Protein 4XQ0 (pdb70)

CATH classification: 3.40.50.1000 (+2 more: 1.10.287.10, 3.40.50.10190)

Foldseek 3Di:
DVQVVVVVVCVVLLAFAEEEEDQFFKDKAQACVLVVLCVDPPHPCNVQLVPKDWDWAQDDPVRNITIMIMDGAPCLLVLLVVNLSHHQYAYAEQADPVVQVVVCCVSPVVCVRHNPRYHYNVQQPDNAAHEPCSPNVDACQRYAYEECDCVNHLVQLSYDHAPGHPQLPPDHGLSNQCYPHDDDPSVVVRVVSSVSRVCCHVVSVSVVVLVVLVVVVSSGDGDRDDDRSVLVSVVSVVLSVVQSVVQVVVCVVVVNPDGGGSSVVRLVLQQVACAPFEEEEEPPADPPDDDCSDPLNSLQVSNNYHYDHDCPPHGQEYAYDDCPDVRNVVDVVVPNHQYFHNCQSVVSSNNSHRDDRVVGHDD

Secondary structure (DSSP, 8-state):
-HHHHHHHHHHHHT-EEEE--BTTTEEEE--THHHHHHT-TTSTTHHHHTT-EEEEEEETTTTEEEEEEEEEPTTHHHHHHHHHTTEEEEEE-SS-HHHHHHHHHHH-TTSTTTTT-EE-TTTSS-SS---GGGT-SS--TTEEEEES-SGGGTT-TTEEE-PPP--STT---TT-TTSSSPPPPHHHHHHHHHHHHHHHHHH-HHHHHHHHHHH--TT-S------HHHHHHHHHHHHHHHHHHHHHHHHHHTTTSS---HHHHHHHHHTTSSTT-EEEEESSSPTTS-STTSHHHHHHHHTT-EEESSSSS--SEEEES-SSSHHHHHHHHH-S-EEEEHHHHHHHHHHTSPPPGGGG---

Sequence (363 aa):
RLESENVKRLRQQEKRLSLIVLDQTIIHATVDPTVGEWMSDPGNVNYDDVLRDVRSFNLQEGPSGYTSCYYIKFRPGLAQFLQKISELYELHIYTMGTKAYAKEVAKIIDPTGKLFQDRVLSADDSGSLAQKSLRRLFPCDTSMVVVIDDRGDVWDWNPNLIKVVPYEEFFVGIGDINSNFLGSNREALEEQNKERVTALELQKSERPLAKQQNALLEDPSHTLLHNRDHELEERLEEKVLKDIHAVYYEEENDISSRSGNHHKHANVGLIIPKMKQKVLKGCRLLFSGVIPLGVDVLSSDIAKWAMSFGAEVVLDFSVPPTHLIAAKIRTEEKVKKAVSMGNIKVVKLNWLTESLSQWKRLPESDYLLY

Solvent-accessible surface area: 18148 Å² total

GO terms:
  GO:0005634 nucleus (C, IDA)
  GO:0008420 RNA polymerase II CTD heptapeptide repeat phosphatase activity (F, IDA)
  GO:0005634 nucleus (C, HDA)
  GO:0005515 protein binding (F, IPI)
  GO:0005634 nucleus (C, IPI)

Nearest PDB structures (foldseek):
  4xq0-assembly1_A  TM=1.002E+00  e=8.395E-75  Schizosaccharomyces pombe 972h-
  3ef0-assembly1_A  TM=9.772E-01  e=1.770E-67  Schizosaccharomyces pombe
  1t9z-assembly1_A  TM=8.261E-01  e=6.919E-09  Homo sapiens
  2hhl-assembly4_D  TM=7.996E-01  e=9.181E-08  Homo sapiens
  3l0c-assembly2_B  TM=6.863E-01  e=1.485E-08  Homo sapiens

Organism: Schizosaccharomyces pombe (strain 972 / ATCC 24843) (NCBI:txid284812)

Structure (mmCIF, N/CA/C/O backbone):
data_4XQ0
#
_entry.id   4XQ0
#
_cell.length_a   55.422
_cell.length_b   80.255
_cell.length_c   89.196
_cell.angle_alpha   90.00
_cell.angle_beta   90.00
_cell.angle_gamma   90.00
#
_symmetry.space_group_name_H-M   'P 21 21 21'
#
loop_
_entity.id
_entity.type
_entity.pdbx_description
1 polymer 'RNA polymerase II subunit A C-terminal domain phosphatase'
2 non-polymer 'TETRAETHYLENE GLYCOL'
3 non-polymer 'MAGNESIUM ION'
4 water water
#
loop_
_atom_site.group_PDB
_atom_site.id
_atom_site.type_symbol
_atom_site.label_atom_id
_atom_site.label_alt_id
_atom_site.label_comp_id
_atom_site.label_asym_id
_atom_site.label_entity_id
_atom_site.label_seq_id
_atom_site.pdbx_PDB_ins_code
_atom_site.Cartn_x
_atom_site.Cartn_y
_atom_site.Cartn_z
_atom_site.occupancy
_atom_site.B_iso_or_equiv
_atom_site.auth_seq_id
_atom_site.auth_comp_id
_atom_site.auth_asym_id
_atom_site.auth_atom_id
_atom_site.pdbx_PDB_model_num
ATOM 1 N N . ARG A 1 4 ? 16.782 22.088 17.664 1.00 63.86 150 ARG A N 1
ATOM 2 C CA . ARG A 1 4 ? 16.017 21.242 18.570 1.00 57.29 150 ARG A CA 1
ATOM 3 C C . ARG A 1 4 ? 16.584 21.345 19.974 1.00 64.91 150 ARG A C 1
ATOM 4 O O . ARG A 1 4 ? 17.550 22.065 20.225 1.00 68.21 150 ARG A O 1
ATOM 6 N N . LEU A 1 5 ? 15.996 20.603 20.894 1.00 54.39 151 LEU A N 1
ATOM 7 C CA . LEU A 1 5 ? 16.338 20.775 22.284 1.00 50.95 151 LEU A CA 1
ATOM 8 C C . LEU A 1 5 ? 17.661 20.084 22.604 1.00 73.21 151 LEU A C 1
ATOM 9 O O . LEU A 1 5 ? 18.490 20.643 23.327 1.00 57.75 151 LEU A O 1
ATOM 14 N N . GLU A 1 6 ? 17.867 18.889 22.051 1.00 41.61 152 GLU A N 1
ATOM 15 C CA . GLU A 1 6 ? 18.984 18.040 22.472 1.00 47.26 152 GLU A CA 1
ATOM 16 C C . GLU A 1 6 ? 20.340 18.670 22.155 1.00 39.40 152 GLU A C 1
ATOM 17 O O . GLU A 1 6 ? 21.238 18.707 23.006 1.00 35.22 152 GLU A O 1
ATOM 23 N N . SER A 1 7 ? 20.483 19.157 20.930 1.00 43.21 153 SER A N 1
ATOM 24 C CA . SER A 1 7 ? 21.736 19.748 20.489 1.00 38.68 153 SER A CA 1
ATOM 25 C C . SER A 1 7 ? 21.983 21.055 21.237 1.00 48.75 153 SER A C 1
ATOM 26 O O . SER A 1 7 ? 23.129 21.415 21.531 1.00 38.18 153 SER A O 1
ATOM 29 N N . GLU A 1 8 ? 20.902 21.748 21.570 1.00 34.97 154 GLU A N 1
ATOM 30 C CA . GLU A 1 8 ? 21.013 23.009 22.291 1.00 53.68 154 GLU A CA 1
ATOM 31 C C . GLU A 1 8 ? 21.335 22.793 23.777 1.00 60.69 154 GLU A C 1
ATOM 32 O O . GLU A 1 8 ? 21.991 23.631 24.402 1.00 38.29 154 GLU A O 1
ATOM 38 N N . ASN A 1 9 ? 20.879 21.683 24.345 1.00 28.77 155 ASN A N 1
ATOM 39 C CA . ASN A 1 9 ? 21.241 21.360 25.720 1.00 34.14 155 ASN A CA 1
ATOM 40 C C . ASN A 1 9 ? 22.740 21.081 25.848 1.00 29.76 155 ASN A C 1
ATOM 41 O O . ASN A 1 9 ? 23.369 21.482 26.823 1.00 30.46 155 ASN A O 1
ATOM 46 N N . VAL A 1 10 ? 23.298 20.365 24.877 1.00 31.43 156 VAL A N 1
ATOM 47 C CA . VAL A 1 10 ? 24.739 20.124 24.833 1.00 40.16 156 VAL A CA 1
ATOM 48 C C . VAL A 1 10 ? 25.505 21.446 24.785 1.00 40.28 156 VAL A C 1
ATOM 49 O O . VAL A 1 10 ? 26.478 21.625 25.512 1.00 28.14 156 VAL A O 1
ATOM 53 N N . LYS A 1 11 ? 25.073 22.365 23.923 1.00 31.94 157 LYS A N 1
ATOM 54 C CA . LYS A 1 11 ? 25.738 23.659 23.818 1.00 32.45 157 LYS A CA 1
ATOM 55 C C . LYS A 1 11 ? 25.645 24.437 25.116 1.00 31.62 157 LYS A C 1
ATOM 56 O O . LYS A 1 11 ? 26.608 25.094 25.528 1.00 25.00 157 LYS A O 1
ATOM 62 N N . ARG A 1 12 ? 24.461 24.402 25.724 1.00 26.01 158 ARG A N 1
ATOM 63 C CA . ARG A 1 12 ? 24.223 25.122 26.961 1.00 27.28 158 ARG A CA 1
ATOM 64 C C . ARG A 1 12 ? 25.119 24.578 28.076 1.00 21.64 158 ARG A C 1
ATOM 65 O O . ARG A 1 12 ? 25.725 25.340 28.820 1.00 27.12 158 ARG A O 1
ATOM 73 N N . LEU A 1 13 ? 25.198 23.257 28.188 1.00 20.03 159 LEU A N 1
ATOM 74 C CA . LEU A 1 13 ? 26.008 22.646 29.230 1.00 20.87 159 LEU A CA 1
ATOM 75 C C . LEU A 1 13 ? 27.470 23.055 29.068 1.00 18.74 159 LEU A C 1
ATOM 76 O O . LEU A 1 13 ? 28.153 23.309 30.057 1.00 21.52 159 LEU A O 1
ATOM 81 N N . ARG A 1 14 ? 27.963 23.125 27.836 1.00 21.40 160 ARG A N 1
ATOM 82 C CA . ARG A 1 14 ? 29.356 23.494 27.657 1.00 22.95 160 ARG A CA 1
ATOM 83 C C . ARG A 1 14 ? 29.592 24.951 28.035 1.00 24.29 160 ARG A C 1
ATOM 84 O O . ARG A 1 14 ? 30.661 25.278 28.546 1.00 26.20 160 ARG A O 1
ATOM 92 N N . GLN A 1 15 ? 28.604 25.814 27.810 1.00 25.83 161 GLN A N 1
ATOM 93 C CA A GLN A 1 15 ? 28.717 27.217 28.206 0.58 35.40 161 GLN A CA 1
ATOM 94 C CA B GLN A 1 15 ? 28.711 27.221 28.196 0.42 35.16 161 GLN A CA 1
ATOM 95 C C . GLN A 1 15 ? 28.672 27.381 29.722 1.00 30.05 161 GLN A C 1
ATOM 96 O O . GLN A 1 15 ? 29.300 28.284 30.281 1.00 23.31 161 GLN A O 1
ATOM 107 N N . GLU A 1 16 ? 27.919 26.506 30.381 1.00 22.67 162 GLU A N 1
ATOM 108 C CA . GLU A 1 16 ? 27.863 26.446 31.839 1.00 24.79 162 GLU A CA 1
ATOM 109 C C . GLU A 1 16 ? 29.090 25.715 32.383 1.00 19.85 162 GLU A C 1
ATOM 110 O O . GLU A 1 16 ? 29.326 25.685 33.583 1.00 21.13 162 GLU A O 1
ATOM 116 N N . LYS A 1 17 ? 29.846 25.098 31.485 1.00 20.88 163 LYS A N 1
ATOM 117 C CA . LYS A 1 17 ? 30.967 24.248 31.857 1.00 17.95 163 LYS A CA 1
ATOM 118 C C . LYS A 1 17 ? 30.506 23.126 32.822 1.00 20.68 163 LYS A C 1
ATOM 119 O O . LYS A 1 17 ? 31.072 22.923 33.907 1.00 17.95 163 LYS A O 1
ATOM 125 N N . ARG A 1 18 ? 29.465 22.411 32.403 1.00 16.28 164 ARG A N 1
ATOM 126 C CA . ARG A 1 18 ? 28.927 21.300 33.159 1.00 16.09 164 ARG A CA 1
ATOM 127 C C . ARG A 1 18 ? 28.784 20.046 32.285 1.00 20.23 164 ARG A C 1
ATOM 128 O O . ARG A 1 18 ? 28.830 20.112 31.051 1.00 18.66 164 ARG A O 1
ATOM 136 N N . LEU A 1 19 ? 28.646 18.914 32.957 1.00 16.25 165 LEU A N 1
ATOM 137 C CA . LEU A 1 19 ? 28.286 17.663 32.315 1.00 16.38 165 LEU A CA 1
ATOM 138 C C . LEU A 1 19 ? 26.878 17.292 32.772 1.00 20.94 165 LEU A C 1
ATOM 139 O O . LEU A 1 19 ? 26.232 18.087 33.448 1.00 17.14 165 LEU A O 1
ATOM 144 N N . SER A 1 20 ? 26.400 16.114 32.374 1.00 14.92 166 SER A N 1
ATOM 145 C CA . SER A 1 20 ? 25.106 15.610 32.817 1.00 17.34 166 SER A CA 1
ATOM 146 C C . SER A 1 20 ? 25.360 14.396 33.690 1.00 13.80 166 SER A C 1
ATOM 147 O O . SER A 1 20 ? 26.176 13.556 33.324 1.00 13.73 166 SER A O 1
ATOM 150 N N . LEU A 1 21 ? 24.661 14.309 34.822 1.00 13.11 167 LEU A N 1
ATOM 151 C CA . LEU A 1 21 ? 24.773 13.182 35.725 1.00 15.32 167 LEU A CA 1
ATOM 152 C C . LEU A 1 21 ? 23.422 12.515 35.908 1.00 15.28 167 LEU A C 1
ATOM 153 O O . LEU A 1 21 ? 22.462 13.162 36.289 1.00 17.21 167 LEU A O 1
ATOM 158 N N . ILE A 1 22 ? 23.372 11.230 35.602 1.00 12.87 168 ILE A N 1
ATOM 159 C CA . ILE A 1 22 ? 22.211 10.393 35.860 1.00 14.32 168 ILE A CA 1
ATOM 160 C C . ILE A 1 22 ? 22.405 9.691 37.195 1.00 15.51 168 ILE A C 1
ATOM 161 O O . ILE A 1 22 ? 23.384 8.962 37.398 1.00 14.54 168 ILE A O 1
ATOM 166 N N . VAL A 1 23 ? 21.471 9.946 38.111 1.00 12.03 169 VAL A N 1
ATOM 167 C CA . VAL A 1 23 ? 21.584 9.511 39.501 1.00 12.36 169 VAL A CA 1
ATOM 168 C C . VAL A 1 23 ? 20.505 8.467 39.812 1.00 16.82 169 VAL A C 1
ATOM 169 O O . VAL A 1 23 ? 19.300 8.745 39.734 1.00 14.73 169 VAL A O 1
ATOM 185 N N . LEU A 1 25 ? 18.454 6.058 42.437 1.00 14.19 171 LEU A N 1
ATOM 186 C CA . LEU A 1 25 ? 18.019 6.260 43.822 1.00 12.57 171 LEU A CA 1
ATOM 187 C C . LEU A 1 25 ? 18.403 5.085 44.722 1.00 14.01 171 LEU A C 1
ATOM 188 O O . LEU A 1 25 ? 19.319 5.195 45.530 1.00 15.62 171 LEU A O 1
ATOM 193 N N . ASP A 1 26 ? 17.717 3.963 44.546 1.00 14.62 172 ASP A N 1
ATOM 194 C CA . ASP A 1 26 ? 17.790 2.843 45.476 1.00 11.61 172 ASP A CA 1
ATOM 195 C C . ASP A 1 26 ? 19.181 2.216 45.533 1.00 11.83 172 ASP A C 1
ATOM 196 O O . ASP A 1 26 ? 19.737 1.751 44.537 1.00 13.73 172 ASP A O 1
ATOM 201 N N . GLN A 1 27 ? 19.738 2.301 46.734 1.00 16.49 173 GLN A N 1
ATOM 202 C CA . GLN A 1 27 ? 21.042 1.766 47.110 1.00 15.35 173 GLN A CA 1
ATOM 203 C C . GLN A 1 27 ? 22.199 2.510 46.447 1.00 12.80 173 GLN A C 1
ATOM 204 O O . GLN A 1 27 ? 23.338 2.074 46.512 1.00 15.15 173 GLN A O 1
ATOM 210 N N . THR A 1 28 ? 21.894 3.672 45.873 1.00 13.20 174 THR A N 1
ATOM 211 C CA . THR A 1 28 ? 22.913 4.604 45.380 1.00 13.55 174 THR A CA 1
ATOM 212 C C . THR A 1 28 ? 22.976 5.825 46.277 1.00 14.67 174 THR A C 1
ATOM 213 O O . THR A 1 28 ? 24.008 6.076 46.894 1.00 15.60 174 THR A O 1
ATOM 217 N N . ILE A 1 29 ? 21.888 6.588 46.377 1.00 11.89 175 ILE A N 1
ATOM 218 C CA . ILE A 1 29 ? 21.870 7.703 47.315 1.00 14.17 175 ILE A CA 1
ATOM 219 C C . ILE A 1 29 ? 20.861 7.545 48.464 1.00 13.15 175 ILE A C 1
ATOM 220 O O . ILE A 1 29 ? 20.857 8.372 49.379 1.00 16.06 175 ILE A O 1
ATOM 225 N N . ILE A 1 30 ? 20.020 6.518 48.410 1.00 12.62 176 ILE A N 1
ATOM 226 C CA . ILE A 1 30 ? 19.118 6.200 49.519 1.00 13.68 176 ILE A CA 1
ATOM 227 C C . ILE A 1 30 ? 19.065 4.693 49.780 1.00 14.44 176 ILE A C 1
ATOM 228 O O . ILE A 1 30 ? 19.470 3.889 48.957 1.00 12.76 176 ILE A O 1
ATOM 233 N N . HIS A 1 31 ? 18.548 4.332 50.945 1.00 14.00 177 HIS A N 1
ATOM 234 C CA . HIS A 1 31 ? 18.117 2.973 51.193 1.00 12.68 177 HIS A CA 1
ATOM 235 C C . HIS A 1 31 ? 16.731 3.049 51.799 1.00 15.47 177 HIS A C 1
ATOM 236 O O . HIS A 1 31 ? 16.516 3.808 52.739 1.00 17.00 177 HIS A O 1
ATOM 243 N N . ALA A 1 32 ? 15.802 2.270 51.252 1.00 15.08 178 ALA A N 1
ATOM 244 C CA . ALA A 1 32 ? 14.404 2.311 51.652 1.00 15.92 178 ALA A CA 1
ATOM 245 C C . ALA A 1 32 ? 13.931 0.986 52.227 1.00 16.22 178 ALA A C 1
ATOM 246 O O . ALA A 1 32 ? 14.361 -0.089 51.792 1.00 15.88 178 ALA A O 1
ATOM 248 N N . THR A 1 33 ? 13.019 1.056 53.190 1.00 16.56 179 THR A N 1
ATOM 249 C CA . THR A 1 33 ? 12.377 -0.150 53.720 1.00 14.51 179 THR A CA 1
ATOM 250 C C . THR A 1 33 ? 10.944 0.165 54.094 1.00 15.09 179 THR A C 1
ATOM 251 O O . THR A 1 33 ? 10.615 1.335 54.284 1.00 14.95 179 THR A O 1
ATOM 255 N N . VAL A 1 34 ? 10.103 -0.869 54.192 1.00 16.42 180 VAL A N 1
ATOM 256 C CA . VAL A 1 34 ? 8.751 -0.709 54.712 1.00 17.20 180 VAL A CA 1
ATOM 257 C C . VAL A 1 34 ? 8.595 -1.511 56.018 1.00 15.96 180 VAL A C 1
ATOM 258 O O . VAL A 1 34 ? 7.501 -1.613 56.545 1.00 16.43 180 VAL A O 1
ATOM 262 N N . ASP A 1 35 ? 9.695 -2.052 56.543 1.00 16.68 181 ASP A N 1
ATOM 263 C CA . ASP A 1 35 ? 9.659 -2.715 57.855 1.00 15.92 181 ASP A CA 1
ATOM 264 C C . ASP A 1 35 ? 9.173 -1.716 58.924 1.00 14.53 181 ASP A C 1
ATOM 265 O O . ASP A 1 35 ? 9.848 -0.724 59.196 1.00 19.90 181 ASP A O 1
ATOM 270 N N . PRO A 1 36 ? 7.990 -1.956 59.516 1.00 14.15 182 PRO A N 1
ATOM 271 C CA . PRO A 1 36 ? 7.465 -1.027 60.524 1.00 15.57 182 PRO A CA 1
ATOM 272 C C . PRO A 1 36 ? 8.336 -0.889 61.770 1.00 20.07 182 PRO A C 1
ATOM 273 O O . PRO A 1 36 ? 8.136 0.067 62.538 1.00 16.90 182 PRO A O 1
ATOM 277 N N . THR A 1 37 ? 9.261 -1.825 61.956 1.00 17.64 183 THR A N 1
ATOM 278 C CA . THR A 1 37 ? 10.262 -1.756 63.017 1.00 22.24 183 THR A CA 1
ATOM 279 C C . THR A 1 37 ? 10.928 -0.370 63.044 1.00 20.69 183 THR A C 1
ATOM 280 O O . THR A 1 37 ? 11.200 0.174 64.105 1.00 17.71 183 THR A O 1
ATOM 284 N N . VAL A 1 38 ? 11.168 0.211 61.869 1.00 17.15 184 VAL A N 1
ATOM 285 C CA . VAL A 1 38 ? 11.875 1.491 61.822 1.00 16.22 184 VAL A CA 1
ATOM 286 C C . VAL A 1 38 ? 11.074 2.573 62.541 1.00 17.18 184 VAL A C 1
ATOM 287 O O . VAL A 1 38 ? 11.636 3.372 63.296 1.00 17.28 184 VAL A O 1
ATOM 291 N N . GLY A 1 39 ? 9.760 2.569 62.340 1.00 17.89 185 GLY A N 1
ATOM 292 C CA . GLY A 1 39 ? 8.900 3.575 62.948 1.00 20.07 185 GLY A CA 1
ATOM 293 C C . GLY A 1 39 ? 8.904 3.475 64.459 1.00 16.66 185 GLY A C 1
ATOM 294 O O . GLY A 1 39 ? 8.859 4.469 65.164 1.00 20.11 185 GLY A O 1
ATOM 295 N N . GLU A 1 40 ? 8.977 2.257 64.964 1.00 17.52 186 GLU A N 1
ATOM 296 C CA . GLU A 1 40 ? 9.009 2.042 66.398 1.00 22.80 186 GLU A CA 1
ATOM 297 C C . GLU A 1 40 ? 10.326 2.563 66.977 1.00 19.49 186 GLU A C 1
ATOM 298 O O . GLU A 1 40 ? 10.334 3.312 67.956 1.00 20.76 186 GLU A O 1
ATOM 304 N N . TRP A 1 41 ? 11.440 2.186 66.355 1.00 15.66 187 TRP A N 1
ATOM 305 C CA . TRP A 1 41 ? 12.748 2.612 66.829 1.00 17.02 187 TRP A CA 1
ATOM 306 C C . TRP A 1 41 ? 12.888 4.132 66.779 1.00 21.80 187 TRP A C 1
ATOM 307 O O . TRP A 1 41 ? 13.455 4.750 67.694 1.00 18.56 187 TRP A O 1
ATOM 318 N N . MET A 1 42 ? 12.398 4.726 65.690 1.00 18.70 188 MET A N 1
ATOM 319 C CA . MET A 1 42 ? 12.422 6.189 65.537 1.00 18.24 188 MET A CA 1
ATOM 320 C C . MET A 1 42 ? 11.626 6.927 66.573 1.00 20.23 188 MET A C 1
ATOM 321 O O . MET A 1 42 ? 11.932 8.068 66.889 1.00 34.55 188 MET A O 1
ATOM 326 N N . SER A 1 43 ? 10.597 6.294 67.106 1.00 27.63 189 SER A N 1
ATOM 327 C CA . SER A 1 43 ? 9.750 6.960 68.068 1.00 39.01 189 SER A CA 1
ATOM 328 C C . SER A 1 43 ? 10.306 6.825 69.496 1.00 39.55 189 SER A C 1
ATOM 329 O O . SER A 1 43 ? 9.720 7.363 70.432 1.00 35.08 189 SER A O 1
ATOM 332 N N . ASP A 1 44 ? 11.440 6.131 69.648 1.00 24.61 190 ASP A N 1
ATOM 333 C CA . ASP A 1 44 ? 12.008 5.829 70.976 1.00 20.29 190 ASP A CA 1
ATOM 334 C C . ASP A 1 44 ? 13.435 6.368 71.168 1.00 21.64 190 ASP A C 1
ATOM 335 O O . ASP A 1 44 ? 14.406 5.701 70.805 1.00 20.17 190 ASP A O 1
ATOM 340 N N . PRO A 1 45 ? 13.568 7.565 71.766 1.00 26.36 191 PRO A N 1
ATOM 341 C CA . PRO A 1 45 ? 14.888 8.158 72.008 1.00 28.04 191 PRO A CA 1
ATOM 342 C C . PRO A 1 45 ? 15.818 7.248 72.814 1.00 25.75 191 PRO A C 1
ATOM 343 O O . PRO A 1 45 ? 17.032 7.425 72.773 1.00 24.90 191 PRO A O 1
ATOM 347 N N . GLY A 1 46 ? 15.257 6.285 73.534 1.00 23.59 192 GLY A N 1
ATOM 348 C CA . GLY A 1 46 ? 16.066 5.387 74.332 1.00 25.40 192 GLY A CA 1
ATOM 349 C C . GLY A 1 46 ? 16.595 4.175 73.567 1.00 23.14 192 GLY A C 1
ATOM 350 O O . GLY A 1 46 ? 17.417 3.412 74.093 1.00 23.85 192 GLY A O 1
ATOM 351 N N . ASN A 1 47 ? 16.108 3.974 72.348 1.00 21.52 193 ASN A N 1
ATOM 352 C CA . ASN A 1 47 ? 16.482 2.799 71.555 1.00 20.47 193 ASN A CA 1
ATOM 353 C C . ASN A 1 47 ? 17.932 2.858 71.105 1.00 20.56 193 ASN A C 1
ATOM 354 O O . ASN A 1 47 ? 18.427 3.920 70.734 1.00 20.61 193 ASN A O 1
ATOM 359 N N . VAL A 1 48 ? 18.609 1.716 71.126 1.00 20.71 194 VAL A N 1
ATOM 360 C CA . VAL A 1 48 ? 19.993 1.640 70.652 1.00 20.93 194 VAL A CA 1
ATOM 361 C C . VAL A 1 48 ? 20.165 2.133 69.190 1.00 21.25 194 VAL A C 1
ATOM 362 O O . VAL A 1 48 ? 21.237 2.626 68.829 1.00 20.58 194 VAL A O 1
ATOM 366 N N . ASN A 1 49 ? 19.106 2.042 68.382 1.00 18.93 195 ASN A N 1
ATOM 367 C CA . ASN A 1 49 ? 19.146 2.476 66.971 1.00 22.02 195 ASN A CA 1
ATOM 368 C C . ASN A 1 49 ? 18.679 3.905 66.709 1.00 20.42 195 ASN A C 1
ATOM 369 O O . ASN A 1 49 ? 18.759 4.388 65.590 1.00 19.50 195 ASN A O 1
ATOM 374 N N . TYR A 1 50 ? 18.193 4.582 67.739 1.00 19.84 196 TYR A N 1
ATOM 375 C CA . TYR A 1 50 ? 17.554 5.879 67.553 1.00 17.72 196 TYR A CA 1
ATOM 376 C C . TYR A 1 50 ? 18.461 6.944 66.951 1.00 21.93 196 TYR A C 1
ATOM 377 O O . TYR A 1 50 ? 18.066 7.656 66.016 1.00 19.39 196 TYR A O 1
ATOM 386 N N A ASP A 1 51 ? 19.667 7.070 67.495 0.51 22.18 197 ASP A N 1
ATOM 387 N N B ASP A 1 51 ? 19.668 7.056 67.492 0.49 22.90 197 ASP A N 1
ATOM 388 C CA A ASP A 1 51 ? 20.584 8.117 67.062 0.51 25.09 197 ASP A CA 1
ATOM 389 C CA B ASP A 1 51 ? 20.600 8.096 67.078 0.49 25.24 197 ASP A CA 1
ATOM 390 C C A ASP A 1 51 ? 20.861 8.067 65.557 0.51 25.16 197 ASP A C 1
ATOM 391 C C B ASP A 1 51 ? 20.874 8.065 65.571 0.49 24.56 197 ASP A C 1
ATOM 392 O O A ASP A 1 51 ? 20.813 9.100 64.886 0.51 21.45 197 ASP A O 1
ATOM 393 O O B ASP A 1 51 ? 20.834 9.106 64.912 0.49 25.46 197 ASP A O 1
ATOM 402 N N . VAL A 1 52 ? 21.134 6.880 65.020 1.00 20.92 198 VAL A N 1
ATOM 403 C CA . VAL A 1 52 ? 21.422 6.770 63.586 1.00 22.92 198 VAL A CA 1
ATOM 404 C C . VAL A 1 52 ? 20.162 6.837 62.719 1.00 21.62 198 VAL A C 1
ATOM 405 O O . VAL A 1 52 ? 20.274 6.925 61.510 1.00 26.55 198 VAL A O 1
ATOM 409 N N . LEU A 1 53 ? 18.973 6.834 63.325 1.00 21.23 199 LEU A N 1
ATOM 410 C CA . LEU A 1 53 ? 17.728 6.957 62.564 1.00 18.33 199 LEU A CA 1
ATOM 411 C C . LEU A 1 53 ? 17.191 8.383 62.536 1.00 21.23 199 LEU A C 1
ATOM 412 O O . LEU A 1 53 ? 16.162 8.648 61.916 1.00 19.71 199 LEU A O 1
ATOM 417 N N . ARG A 1 54 ? 17.866 9.289 63.235 1.00 21.32 200 ARG A N 1
ATOM 418 C CA . ARG A 1 54 ? 17.334 10.633 63.444 1.00 24.02 200 ARG A CA 1
ATOM 419 C C . ARG A 1 54 ? 17.098 11.357 62.125 1.00 20.21 200 ARG A C 1
ATOM 420 O O . ARG A 1 54 ? 16.230 12.222 62.039 1.00 21.50 200 ARG A O 1
ATOM 428 N N . ASP A 1 55 ? 17.887 11.015 61.115 1.00 21.85 201 ASP A N 1
ATOM 429 C CA . ASP A 1 55 ? 17.809 11.704 59.813 1.00 25.21 201 ASP A CA 1
ATOM 430 C C . ASP A 1 55 ? 16.961 10.948 58.785 1.00 27.06 201 ASP A C 1
ATOM 431 O O . ASP A 1 55 ? 16.819 11.391 57.629 1.00 24.07 201 ASP A O 1
ATOM 436 N N . VAL A 1 56 ? 16.416 9.803 59.195 1.00 19.83 202 VAL A N 1
ATOM 437 C CA . VAL A 1 56 ? 15.513 9.038 58.340 1.00 14.53 202 VAL A CA 1
ATOM 438 C C . VAL A 1 56 ? 14.222 9.822 58.161 1.00 16.47 202 VAL A C 1
ATOM 439 O O . VAL A 1 56 ? 13.757 10.484 59.081 1.00 18.37 202 VAL A O 1
ATOM 443 N N . ARG A 1 57 ? 13.671 9.777 56.958 1.00 13.50 203 ARG A N 1
ATOM 444 C CA . ARG A 1 57 ? 12.401 10.444 56.652 1.00 15.66 203 ARG A CA 1
ATOM 445 C C . ARG A 1 57 ? 11.441 9.421 56.062 1.00 15.41 203 ARG A C 1
ATOM 446 O O . ARG A 1 57 ? 11.876 8.422 55.520 1.00 22.06 203 ARG A O 1
ATOM 454 N N . SER A 1 58 ? 10.139 9.649 56.175 1.00 21.01 204 SER A N 1
ATOM 455 C CA . SER A 1 58 ? 9.189 8.656 55.690 1.00 19.98 204 SER A CA 1
ATOM 456 C C . SER A 1 58 ? 8.056 9.291 54.899 1.00 22.96 204 SER A C 1
ATOM 457 O O . SER A 1 58 ? 7.796 10.485 55.013 1.00 20.20 204 SER A O 1
ATOM 460 N N . PHE A 1 59 ? 7.383 8.470 54.095 1.00 16.86 205 PHE A N 1
ATOM 461 C CA . PHE A 1 59 ? 6.166 8.900 53.410 1.00 16.35 205 PHE A CA 1
ATOM 462 C C . PHE A 1 59 ? 5.264 7.710 53.171 1.00 16.66 205 PHE A C 1
ATOM 463 O O . PHE A 1 59 ? 5.740 6.578 53.143 1.00 19.83 205 PHE A O 1
ATOM 471 N N . ASN A 1 60 ? 3.980 7.987 52.980 1.00 18.65 206 ASN A N 1
ATOM 472 C CA . ASN A 1 60 ? 2.986 6.968 52.649 1.00 29.92 206 ASN A CA 1
ATOM 473 C C . ASN A 1 60 ? 2.671 6.958 51.154 1.00 27.75 206 ASN A C 1
ATOM 474 O O . ASN A 1 60 ? 2.507 8.015 50.556 1.00 28.37 206 ASN A O 1
ATOM 479 N N . LEU A 1 61 ? 2.588 5.773 50.555 1.00 23.43 207 LEU A N 1
ATOM 480 C CA . LEU A 1 61 ? 2.140 5.658 49.171 1.00 28.68 207 LEU A CA 1
ATOM 481 C C . LEU A 1 61 ? 1.041 4.646 49.079 1.00 22.62 207 LEU A C 1
ATOM 482 O O . LEU A 1 61 ? 1.150 3.559 49.631 1.00 24.72 207 LEU A O 1
ATOM 487 N N . GLN A 1 62 ? 0.001 5.011 48.342 1.00 24.36 208 GLN A N 1
ATOM 488 C CA . GLN A 1 62 ? -1.081 4.116 48.012 1.00 30.20 208 GLN A CA 1
ATOM 489 C C . GLN A 1 62 ? -0.779 3.484 46.648 1.00 44.13 208 GLN A C 1
ATOM 490 O O . GLN A 1 62 ? -0.598 4.196 45.654 1.00 38.30 208 GLN A O 1
ATOM 496 N N . GLU A 1 63 ? -0.736 2.155 46.603 1.00 37.09 209 GLU A N 1
ATOM 497 C CA . GLU A 1 63 ? -0.230 1.451 45.422 1.00 62.36 209 GLU A CA 1
ATOM 498 C C . GLU A 1 63 ? -1.157 0.362 44.893 1.00 43.71 209 GLU A C 1
ATOM 499 O O . GLU A 1 63 ? -1.683 -0.455 45.646 1.00 37.23 209 GLU A O 1
ATOM 505 N N . GLY A 1 64 ? -1.335 0.365 43.578 1.00 70.44 210 GLY A N 1
ATOM 506 C CA . GLY A 1 64 ? -2.058 -0.685 42.887 1.00 62.91 210 GLY A CA 1
ATOM 507 C C . GLY A 1 64 ? -3.553 -0.453 42.823 1.00 82.24 210 GLY A C 1
ATOM 508 O O . GLY A 1 64 ? -4.057 0.533 43.367 1.00 47.49 210 GLY A O 1
ATOM 509 N N . PRO A 1 65 ? -4.269 -1.370 42.146 1.00 66.85 211 PRO A N 1
ATOM 510 C CA . PRO A 1 65 ? -5.721 -1.348 41.973 1.00 52.83 211 PRO A CA 1
ATOM 511 C C . PRO A 1 65 ? -6.470 -1.266 43.292 1.00 60.94 211 PRO A C 1
ATOM 512 O O . PRO A 1 65 ? -7.531 -0.638 43.369 1.00 48.92 211 PRO A O 1
ATOM 516 N N . SER A 1 66 ? -5.919 -1.902 44.320 1.00 40.79 212 SER A N 1
ATOM 517 C CA . SER A 1 66 ? -6.598 -1.988 45.600 1.00 47.32 212 SER A CA 1
ATOM 518 C C . SER A 1 66 ? -6.191 -0.841 46.519 1.00 43.87 212 SER A C 1
ATOM 519 O O . SER A 1 66 ? -6.673 -0.739 47.645 1.00 45.58 212 SER A O 1
ATOM 522 N N . GLY A 1 67 ? -5.311 0.032 46.044 1.00 43.35 213 GLY A N 1
ATOM 523 C CA . GLY A 1 67 ? -4.877 1.151 46.853 1.00 37.93 213 GLY A CA 1
ATOM 524 C C . GLY A 1 67 ? -4.185 0.671 48.113 1.00 36.61 213 GLY A C 1
ATOM 525 O O . GLY A 1 67 ? -4.406 1.199 49.206 1.00 46.85 213 GLY A O 1
ATOM 526 N N . TYR A 1 68 ? -3.351 -0.348 47.960 1.00 43.52 214 TYR A N 1
ATOM 527 C CA . TYR A 1 68 ? -2.582 -0.882 49.076 1.00 39.43 214 TYR A CA 1
ATOM 528 C C . TYR A 1 68 ? -1.616 0.213 49.549 1.00 30.82 214 TYR A C 1
ATOM 529 O O . TYR A 1 68 ? -0.906 0.808 48.743 1.00 33.26 214 TYR A O 1
ATOM 538 N N . THR A 1 69 ? -1.601 0.483 50.847 1.00 28.60 215 THR A N 1
ATOM 539 C CA . THR A 1 69 ? -0.839 1.616 51.370 1.00 34.34 215 THR A CA 1
ATOM 540 C C . THR A 1 69 ? 0.338 1.196 52.244 1.00 20.78 215 THR A C 1
ATOM 541 O O . THR A 1 69 ? 0.200 0.356 53.144 1.00 25.00 215 THR A O 1
ATOM 545 N N . SER A 1 70 ? 1.496 1.796 51.982 1.00 20.26 216 SER A N 1
ATOM 546 C CA . SER A 1 70 ? 2.696 1.497 52.746 1.00 21.01 216 SER A CA 1
ATOM 547 C C . SER A 1 70 ? 3.400 2.765 53.192 1.00 22.11 216 SER A C 1
ATOM 548 O O . SER A 1 70 ? 3.427 3.759 52.468 1.00 21.40 216 SER A O 1
ATOM 551 N N . CYS A 1 71 ? 3.949 2.701 54.394 1.00 22.56 217 CYS A N 1
ATOM 552 C CA . CYS A 1 71 ? 4.850 3.719 54.903 1.00 21.48 217 CYS A CA 1
ATOM 553 C C . CYS A 1 71 ? 6.267 3.313 54.546 1.00 17.33 217 CYS A C 1
ATOM 554 O O . CYS A 1 71 ? 6.780 2.305 55.030 1.00 22.10 217 CYS A O 1
ATOM 557 N N . TYR A 1 72 ? 6.883 4.094 53.661 1.00 17.20 218 TYR A N 1
ATOM 558 C CA . TYR A 1 72 ? 8.277 3.942 53.307 1.00 13.38 218 TYR A CA 1
ATOM 559 C C . TYR A 1 72 ? 9.172 4.739 54.225 1.00 18.19 218 TYR A C 1
ATOM 560 O O . TYR A 1 72 ? 8.910 5.911 54.483 1.00 22.08 218 TYR A O 1
ATOM 569 N N . TYR A 1 73 ? 10.230 4.092 54.697 1.00 14.14 219 TYR A N 1
ATOM 570 C CA . TYR A 1 73 ? 11.268 4.728 55.494 1.00 15.59 219 TYR A CA 1
ATOM 571 C C . TYR A 1 73 ? 12.508 4.896 54.625 1.00 13.66 219 TYR A C 1
ATOM 572 O O . TYR A 1 73 ? 13.011 3.923 54.103 1.00 16.65 219 TYR A O 1
ATOM 581 N N . ILE A 1 74 ? 12.986 6.128 54.479 1.00 16.85 220 ILE A N 1
ATOM 582 C CA . ILE A 1 74 ? 14.125 6.443 53.613 1.00 14.43 220 ILE A CA 1
ATOM 583 C C . ILE A 1 74 ? 15.335 6.930 54.406 1.00 16.14 220 ILE A C 1
ATOM 584 O O . ILE A 1 74 ? 15.236 7.952 55.098 1.00 15.85 220 ILE A O 1
ATOM 589 N N . LYS A 1 75 ? 16.463 6.221 54.275 1.00 13.18 221 LYS A N 1
ATOM 590 C CA . LYS A 1 75 ? 17.740 6.664 54.801 1.00 15.44 221 LYS A CA 1
ATOM 591 C C . LYS A 1 75 ? 18.524 7.285 53.650 1.00 15.69 221 LYS A C 1
ATOM 592 O O . LYS A 1 75 ? 18.742 6.652 52.632 1.00 16.43 221 LYS A O 1
ATOM 598 N N . PHE A 1 76 ? 18.932 8.521 53.839 1.00 18.32 222 PHE A N 1
ATOM 599 C CA . PHE A 1 76 ? 19.798 9.215 52.898 1.00 17.16 222 PHE A CA 1
ATOM 600 C C . PHE A 1 76 ? 21.262 8.915 53.181 1.00 17.87 22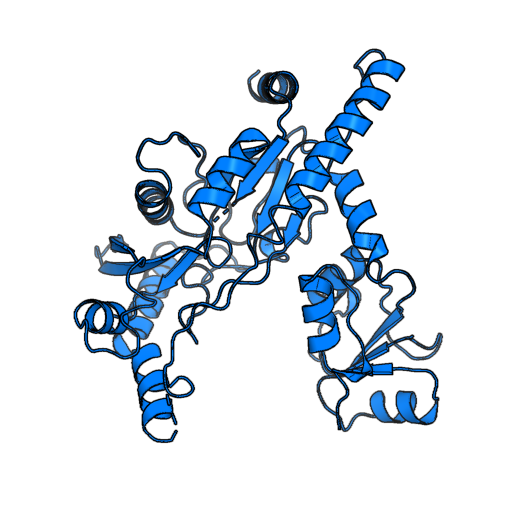2 PHE A C 1
ATOM 601 O O . PHE A 1 76 ? 21.714 8.921 54.322 1.00 15.20 222 PHE A O 1
ATOM 609 N N . ARG A 1 77 ? 22.001 8.603 52.133 1.00 11.30 223 ARG A N 1
ATOM 610 C CA . ARG A 1 77 ? 23.374 8.197 52.302 1.00 17.51 223 ARG A CA 1
ATOM 611 C C . ARG A 1 77 ? 24.145 9.361 52.936 1.00 19.57 223 ARG A C 1
ATOM 612 O O . ARG A 1 77 ? 23.862 10.516 52.631 1.00 16.70 223 ARG A O 1
ATOM 620 N N . PRO A 1 78 ? 25.072 9.066 53.863 1.00 17.36 224 PRO A N 1
ATOM 621 C CA . PRO A 1 78 ? 25.736 10.169 54.572 1.00 20.68 224 PRO A CA 1
ATOM 622 C C . PRO A 1 78 ? 26.417 11.161 53.614 1.00 24.22 224 PRO A C 1
ATOM 623 O O . PRO A 1 78 ? 27.056 10.739 52.643 1.00 19.94 224 PRO A O 1
ATOM 627 N N . GLY A 1 79 ? 26.238 12.452 53.880 1.00 22.61 225 GLY A N 1
ATOM 628 C CA . GLY A 1 79 ? 26.845 13.506 53.084 1.00 22.24 225 GLY A CA 1
ATOM 629 C C . GLY A 1 79 ? 26.057 13.874 51.839 1.00 21.31 225 GLY A C 1
ATOM 630 O O . GLY A 1 79 ? 26.538 14.665 51.018 1.00 18.89 225 GLY A O 1
ATOM 631 N N . LEU A 1 80 ? 24.846 13.338 51.703 1.00 17.97 226 LEU A N 1
ATOM 632 C CA . LEU A 1 80 ? 24.090 13.526 50.472 1.00 18.44 226 LEU A CA 1
ATOM 633 C C . LEU A 1 80 ? 23.810 14.994 50.159 1.00 16.11 226 LEU A C 1
ATOM 634 O O . LEU A 1 80 ? 23.999 15.396 49.039 1.00 17.03 226 LEU A O 1
ATOM 639 N N . ALA A 1 81 ? 23.349 15.773 51.132 1.00 19.11 227 ALA A N 1
ATOM 640 C CA . ALA A 1 81 ? 22.995 17.173 50.862 1.00 20.86 227 ALA A CA 1
ATOM 641 C C . ALA A 1 81 ? 24.204 17.930 50.294 1.00 22.57 227 ALA A C 1
ATOM 642 O O . ALA A 1 81 ? 24.104 18.628 49.276 1.00 21.96 227 ALA A O 1
ATOM 644 N N . GLN A 1 82 ? 25.350 17.746 50.936 1.00 22.05 228 GLN A N 1
ATOM 645 C CA . GLN A 1 82 ? 26.591 18.388 50.527 1.00 23.36 228 GLN A CA 1
ATOM 646 C C . GLN A 1 82 ? 27.038 17.905 49.149 1.00 22.26 228 GLN A C 1
ATOM 647 O O . GLN A 1 82 ? 27.436 18.711 48.296 1.00 22.58 228 GLN A O 1
ATOM 653 N N . PHE A 1 83 ? 27.004 16.588 48.960 1.00 18.26 229 PHE A N 1
ATOM 654 C CA . PHE A 1 83 ? 27.342 15.957 47.686 1.00 18.15 229 PHE A CA 1
ATOM 655 C C . PHE A 1 83 ? 26.506 16.523 46.533 1.00 18.66 229 PHE A C 1
ATOM 656 O O . PHE A 1 83 ? 27.050 16.954 45.514 1.00 15.70 229 PHE A O 1
ATOM 664 N N . LEU A 1 84 ? 25.186 16.557 46.696 1.00 19.48 230 LEU A N 1
ATOM 665 C CA . LEU A 1 84 ? 24.332 17.057 45.622 1.00 20.44 230 LEU A CA 1
ATOM 666 C C . LEU A 1 84 ? 24.602 18.548 45.354 1.00 22.38 230 LEU A C 1
ATOM 667 O O . LEU A 1 84 ? 24.668 18.951 44.202 1.00 19.87 230 LEU A O 1
ATOM 672 N N . GLN A 1 85 ? 24.788 19.347 46.405 1.00 20.17 231 GLN A N 1
ATOM 673 C CA . GLN A 1 85 ? 25.035 20.768 46.225 1.00 22.15 231 GLN A CA 1
ATOM 674 C C . GLN A 1 85 ? 26.323 20.963 45.421 1.00 24.04 231 GLN A C 1
ATOM 675 O O . GLN A 1 85 ? 26.340 21.674 44.411 1.00 28.26 231 GLN A O 1
ATOM 681 N N . LYS A 1 86 ? 27.398 20.318 45.854 1.00 21.31 232 LYS A N 1
ATOM 682 C CA . LYS A 1 86 ? 28.679 20.497 45.195 1.00 21.39 232 LYS A CA 1
ATOM 683 C C . LYS A 1 86 ? 28.687 19.949 43.768 1.00 21.42 232 LYS A C 1
ATOM 684 O O . LYS A 1 86 ? 29.227 20.573 42.854 1.00 21.30 232 LYS A O 1
ATOM 690 N N . ILE A 1 87 ? 28.086 18.789 43.574 1.00 17.96 233 ILE A N 1
ATOM 691 C CA . ILE A 1 87 ? 28.137 18.124 42.276 1.00 16.29 233 ILE A CA 1
ATOM 692 C C . ILE A 1 87 ? 27.219 18.814 41.261 1.00 16.26 233 ILE A C 1
ATOM 693 O O . ILE A 1 87 ? 27.524 18.831 40.075 1.00 15.10 233 ILE A O 1
ATOM 698 N N . SER A 1 88 ? 26.144 19.448 41.732 1.00 19.14 234 SER A N 1
ATOM 699 C CA . SER A 1 88 ? 25.244 20.181 40.837 1.00 18.56 234 SER A CA 1
ATOM 700 C C . SER A 1 88 ? 25.944 21.390 40.214 1.00 20.33 234 SER A C 1
ATOM 701 O O . SER A 1 88 ? 25.516 21.901 39.175 1.00 19.68 234 SER A O 1
ATOM 704 N N . GLU A 1 89 ? 27.034 21.845 40.834 1.00 19.08 235 GLU A N 1
ATOM 705 C CA . GLU A 1 89 ? 27.804 22.950 40.265 1.00 17.90 235 GLU A CA 1
ATOM 706 C C . GLU A 1 89 ? 28.535 22.514 38.991 1.00 17.92 235 GLU A C 1
ATOM 707 O O . GLU A 1 89 ? 28.899 23.344 38.159 1.00 18.36 235 GLU A O 1
ATOM 713 N N . LEU A 1 90 ? 28.735 21.211 38.867 1.00 17.23 236 LEU A N 1
ATOM 714 C CA . LEU A 1 90 ? 29.576 20.610 37.828 1.00 16.60 236 LEU A CA 1
ATOM 715 C C . LEU A 1 90 ? 28.754 19.743 36.892 1.00 17.75 236 LEU A C 1
ATOM 716 O O . LEU A 1 90 ? 29.157 19.498 35.763 1.00 17.71 236 LEU A O 1
ATOM 721 N N . TYR A 1 91 ? 27.603 19.287 37.370 1.00 16.73 237 TYR A N 1
ATOM 722 C CA . TYR A 1 91 ? 26.741 18.361 36.627 1.00 18.02 237 TYR A CA 1
ATOM 723 C C . TYR A 1 91 ? 25.278 18.778 36.733 1.00 18.44 237 TYR A C 1
ATOM 724 O O . TYR A 1 91 ? 24.798 19.105 37.821 1.00 17.66 237 TYR A O 1
ATOM 733 N N . GLU A 1 92 ? 24.576 18.810 35.602 1.00 15.41 238 GLU A N 1
ATOM 734 C CA . GLU A 1 92 ? 23.131 18.936 35.630 1.00 15.04 238 GLU A CA 1
ATOM 735 C C . GLU A 1 92 ? 22.572 17.571 36.042 1.00 14.71 238 GLU A C 1
ATOM 736 O O . GLU A 1 92 ? 22.833 16.545 35.391 1.00 16.25 238 GLU A O 1
ATOM 742 N N . LEU A 1 93 ? 21.817 17.554 37.126 1.00 15.26 239 LEU A N 1
ATOM 743 C CA . LEU A 1 93 ? 21.372 16.283 37.723 1.00 15.42 239 LEU A CA 1
ATOM 744 C C . LEU A 1 93 ? 20.036 15.769 37.184 1.00 15.47 239 LEU A C 1
ATOM 745 O O . LEU A 1 93 ? 19.080 16.535 37.034 1.00 18.76 239 LEU A O 1
ATOM 750 N N . HIS A 1 94 ? 19.991 14.459 36.920 1.00 13.73 240 HIS A N 1
ATOM 751 C CA . HIS A 1 94 ? 18.759 13.739 36.590 1.00 15.84 240 HIS A CA 1
ATOM 752 C C . HIS A 1 94 ? 18.580 12.571 37.564 1.00 15.47 240 HIS A C 1
ATOM 753 O O . HIS A 1 94 ? 19.558 11.992 38.031 1.00 21.59 240 HIS A O 1
ATOM 760 N N . ILE A 1 95 ? 17.341 12.207 37.845 1.00 15.64 241 ILE A N 1
ATOM 761 C CA . ILE A 1 95 ? 17.050 10.937 38.515 1.00 12.61 241 ILE A CA 1
ATOM 762 C C . ILE A 1 95 ? 16.584 9.919 37.500 1.00 12.76 241 ILE A C 1
ATOM 763 O O . ILE A 1 95 ? 15.786 10.232 36.643 1.00 14.51 241 ILE A O 1
ATOM 768 N N . TYR A 1 96 ? 17.040 8.684 37.644 1.00 13.99 242 TYR A N 1
ATOM 769 C CA . TYR A 1 96 ? 16.581 7.580 36.800 1.00 14.88 242 TYR A CA 1
ATOM 770 C C . TYR A 1 96 ? 16.471 6.350 37.689 1.00 13.49 242 TYR A C 1
ATOM 771 O O . TYR A 1 96 ? 17.482 5.757 38.056 1.00 15.02 242 TYR A O 1
ATOM 780 N N . THR A 1 97 ? 15.239 5.989 38.031 1.00 16.42 243 THR A N 1
ATOM 781 C CA . THR A 1 97 ? 14.981 4.903 38.973 1.00 13.98 243 THR A CA 1
ATOM 782 C C . THR A 1 97 ? 14.061 3.851 38.373 1.00 17.49 243 THR A C 1
ATOM 783 O O . THR A 1 97 ? 13.298 4.123 37.443 1.00 15.25 243 THR A O 1
ATOM 787 N N . MET A 1 98 ? 14.152 2.639 38.909 1.00 16.60 244 MET A N 1
ATOM 788 C CA . MET A 1 98 ? 13.243 1.570 38.554 1.00 14.61 244 MET A CA 1
ATOM 789 C C . MET A 1 98 ? 12.010 1.597 39.460 1.00 17.55 244 MET A C 1
ATOM 790 O O . MET A 1 98 ? 11.082 0.819 39.264 1.00 19.77 244 MET A O 1
ATOM 795 N N . GLY A 1 99 ? 12.008 2.472 40.470 1.00 17.21 245 GLY A N 1
ATOM 796 C CA . GLY A 1 99 ? 10.819 2.685 41.264 1.00 19.44 245 GLY A CA 1
ATOM 797 C C . GLY A 1 99 ? 9.753 3.379 40.423 1.00 20.17 245 GLY A C 1
ATOM 798 O O . GLY A 1 99 ? 10.031 3.851 39.311 1.00 17.89 245 GLY A O 1
ATOM 799 N N . THR A 1 100 ? 8.534 3.436 40.947 1.00 16.28 246 THR A N 1
ATOM 800 C CA . THR A 1 100 ? 7.438 4.111 40.280 1.00 16.89 246 THR A CA 1
ATOM 801 C C . THR A 1 100 ? 7.622 5.622 40.276 1.00 18.44 246 THR A C 1
ATOM 802 O O . THR A 1 100 ? 8.428 6.173 41.048 1.00 16.21 246 THR A O 1
ATOM 806 N N . LYS A 1 101 ? 6.885 6.290 39.399 1.00 18.43 247 LYS A N 1
ATOM 807 C CA . LYS A 1 101 ? 6.913 7.752 39.355 1.00 18.31 247 LYS A CA 1
ATOM 808 C C . LYS A 1 101 ? 6.490 8.348 40.701 1.00 18.46 247 LYS A C 1
ATOM 809 O O . LYS A 1 101 ? 7.098 9.296 41.163 1.00 18.27 247 LYS A O 1
ATOM 815 N N . ALA A 1 102 ? 5.456 7.786 41.317 1.00 21.20 248 ALA A N 1
ATOM 816 C CA . ALA A 1 102 ? 4.993 8.249 42.620 1.00 24.52 248 ALA A CA 1
ATOM 817 C C . ALA A 1 102 ? 6.103 8.142 43.661 1.00 21.13 248 ALA A C 1
ATOM 818 O O . ALA A 1 102 ? 6.309 9.053 44.450 1.00 18.73 248 ALA A O 1
ATOM 820 N N . TYR A 1 103 ? 6.827 7.025 43.650 1.00 18.43 249 TYR A N 1
ATOM 821 C CA . TYR A 1 103 ? 7.947 6.813 44.572 1.00 18.05 249 TYR A CA 1
ATOM 822 C C . TYR A 1 103 ? 9.068 7.815 44.317 1.00 19.03 249 TYR A C 1
ATOM 823 O O . TYR A 1 103 ? 9.595 8.439 45.246 1.00 16.05 249 TYR A O 1
ATOM 832 N N . ALA A 1 104 ? 9.429 7.973 43.045 1.00 16.45 250 ALA A N 1
ATOM 833 C CA . ALA A 1 104 ? 10.513 8.889 42.693 1.00 15.09 250 ALA A CA 1
ATOM 834 C C . ALA A 1 104 ? 10.151 10.307 43.141 1.00 15.61 250 ALA A C 1
ATOM 835 O O . ALA A 1 104 ? 10.990 11.043 43.657 1.00 19.23 250 ALA A O 1
ATOM 837 N N . LYS A 1 105 ? 8.892 10.674 42.993 1.00 19.26 251 LYS A N 1
ATOM 838 C CA . LYS A 1 105 ? 8.487 12.041 43.313 1.00 21.00 251 LYS A CA 1
ATOM 839 C C . LYS A 1 105 ? 8.481 12.303 44.810 1.00 20.51 251 LYS A C 1
ATOM 840 O O . LYS A 1 105 ? 8.834 13.387 45.257 1.00 19.77 251 LYS A O 1
ATOM 846 N N . GLU A 1 106 ? 8.091 11.295 45.580 1.00 19.16 252 GLU A N 1
ATOM 847 C CA . GLU A 1 106 ? 8.132 11.383 47.033 1.00 18.73 252 GLU A CA 1
ATOM 848 C C . GLU A 1 106 ? 9.556 11.527 47.553 1.00 17.91 252 GLU A C 1
ATOM 849 O O . GLU A 1 106 ? 9.804 12.301 48.482 1.00 17.47 252 GLU A O 1
ATOM 855 N N . VAL A 1 107 ? 10.487 10.776 46.970 1.00 16.18 253 VAL A N 1
ATOM 856 C CA . VAL A 1 107 ? 11.879 10.899 47.357 1.00 16.64 253 VAL A CA 1
ATOM 857 C C . VAL A 1 107 ? 12.420 12.270 46.961 1.00 17.18 253 VAL A C 1
ATOM 858 O O . VAL A 1 107 ? 13.140 12.888 47.741 1.00 17.70 253 VAL A O 1
ATOM 862 N N . ALA A 1 108 ? 12.073 12.750 45.767 1.00 15.83 254 ALA A N 1
ATOM 863 C CA . ALA A 1 108 ? 12.566 14.049 45.314 1.00 21.61 254 ALA A CA 1
ATOM 864 C C . ALA A 1 108 ? 12.030 15.194 46.163 1.00 19.08 254 ALA A C 1
ATOM 865 O O . ALA A 1 108 ? 12.708 16.195 46.343 1.00 24.50 254 ALA A O 1
ATOM 867 N N . LYS A 1 109 ? 10.813 15.055 46.679 1.00 21.10 255 LYS A N 1
ATOM 868 C CA . LYS A 1 109 ? 10.221 16.082 47.536 1.00 19.99 255 LYS A CA 1
ATOM 869 C C . LYS A 1 109 ? 11.043 16.256 48.810 1.00 24.45 255 LYS A C 1
ATOM 870 O O . LYS A 1 109 ? 11.088 17.349 49.377 1.00 21.60 255 LYS A O 1
ATOM 876 N N . ILE A 1 110 ? 11.684 15.176 49.255 1.00 19.49 256 ILE A N 1
ATOM 877 C CA . ILE A 1 110 ? 12.467 15.229 50.485 1.00 22.80 256 ILE A CA 1
ATOM 878 C C . ILE A 1 110 ? 13.895 15.691 50.211 1.00 19.66 256 ILE A C 1
ATOM 879 O O . ILE A 1 110 ? 14.405 16.552 50.919 1.00 22.70 256 ILE A O 1
ATOM 884 N N . ILE A 1 111 ? 14.537 15.154 49.184 1.00 20.14 257 ILE A N 1
ATOM 885 C CA . ILE A 1 111 ? 15.921 15.551 48.909 1.00 21.53 257 ILE A CA 1
ATOM 886 C C . ILE A 1 111 ? 16.015 16.876 48.166 1.00 21.04 257 ILE A C 1
ATOM 887 O O . ILE A 1 111 ? 17.028 17.548 48.256 1.00 26.12 257 ILE A O 1
ATOM 892 N N . ASP A 1 112 ? 14.956 17.257 47.452 1.00 22.33 258 ASP A N 1
ATOM 893 C CA . ASP A 1 112 ? 14.970 18.438 46.574 1.00 20.88 258 ASP A CA 1
ATOM 894 C C . ASP A 1 112 ? 13.669 19.235 46.664 1.00 19.57 258 ASP A C 1
ATOM 895 O O . ASP A 1 112 ? 12.957 19.376 45.673 1.00 21.74 258 ASP A O 1
ATOM 900 N N . PRO A 1 113 ? 13.340 19.756 47.858 1.00 29.38 259 PRO A N 1
ATOM 901 C CA . PRO A 1 113 ? 11.985 20.272 48.092 1.00 23.04 259 PRO A CA 1
ATOM 902 C C . PRO A 1 113 ? 11.528 21.353 47.118 1.00 28.50 259 PRO A C 1
ATOM 903 O O . PRO A 1 113 ? 10.360 21.325 46.718 1.00 28.48 259 PRO A O 1
ATOM 907 N N . THR A 1 114 ? 12.404 22.283 46.742 1.00 23.62 260 THR A N 1
ATOM 908 C CA . THR A 1 114 ? 11.993 23.374 45.851 1.00 28.33 260 THR A CA 1
ATOM 909 C C . THR A 1 114 ? 12.246 23.069 44.375 1.00 28.31 260 THR A C 1
ATOM 910 O O . THR A 1 114 ? 11.951 23.896 43.515 1.00 32.34 260 THR A O 1
ATOM 914 N N . GLY A 1 115 ? 12.785 21.889 44.085 1.00 22.84 261 GLY A N 1
ATOM 915 C CA . GLY A 1 115 ? 13.002 21.479 42.706 1.00 23.95 261 GLY A CA 1
ATOM 916 C C . GLY A 1 115 ? 14.291 22.003 42.108 1.00 23.28 261 GLY A C 1
ATOM 917 O O . GLY A 1 115 ? 14.595 21.755 40.946 1.00 23.73 261 GLY A O 1
ATOM 918 N N . LYS A 1 116 ? 15.062 22.713 42.921 1.00 27.98 262 LYS A N 1
ATOM 919 C CA . LYS A 1 116 ? 16.298 23.356 42.486 1.00 23.72 262 LYS A CA 1
ATOM 920 C C . LYS A 1 116 ? 17.360 22.404 41.908 1.00 25.14 262 LYS A C 1
ATOM 921 O O . LYS A 1 116 ? 18.073 22.771 40.972 1.00 26.26 262 LYS A O 1
ATOM 927 N N . LEU A 1 117 ? 17.482 21.197 42.460 1.00 21.19 263 LEU A N 1
ATOM 928 C CA . LEU A 1 117 ? 18.534 20.269 42.042 1.00 20.04 263 LEU A CA 1
ATOM 929 C C . LEU A 1 117 ? 18.173 19.440 40.810 1.00 23.55 263 LEU A C 1
ATOM 930 O O . LEU A 1 117 ? 19.009 19.258 39.919 1.00 20.87 263 LEU A O 1
ATOM 935 N N . PHE A 1 118 ? 16.948 18.917 40.772 1.00 20.33 264 PHE A N 1
ATOM 936 C CA . PHE A 1 118 ? 16.524 18.010 39.699 1.00 17.41 264 PHE A CA 1
ATOM 937 C C . PHE A 1 118 ? 15.432 18.579 38.793 1.00 24.32 264 PHE A C 1
ATOM 938 O O . PHE A 1 118 ? 15.186 18.036 37.709 1.00 22.72 264 PHE A O 1
ATOM 946 N N . GLN A 1 119 ? 14.784 19.654 39.238 1.00 24.53 265 GLN A N 1
ATOM 947 C CA . GLN A 1 119 ? 13.573 20.170 38.594 1.00 24.04 265 GLN A CA 1
ATOM 948 C C . GLN A 1 119 ? 12.647 18.990 38.250 1.00 20.45 265 GLN A C 1
ATOM 949 O O . GLN A 1 119 ? 12.332 18.187 39.116 1.00 21.98 265 GLN A O 1
ATOM 955 N N . ASP A 1 120 ? 12.262 18.857 36.992 1.00 23.65 266 ASP A N 1
ATOM 956 C CA . ASP A 1 120 ? 11.386 17.771 36.563 1.00 36.88 266 ASP A CA 1
ATOM 957 C C . ASP A 1 120 ? 12.161 16.619 35.930 1.00 27.72 266 ASP A C 1
ATOM 958 O O . ASP A 1 120 ? 11.562 15.749 35.305 1.00 25.67 266 ASP A O 1
ATOM 963 N N . ARG A 1 121 ? 13.486 16.624 36.077 1.00 19.61 267 ARG A N 1
ATOM 964 C CA . ARG A 1 121 ? 14.330 15.643 35.406 1.00 18.26 267 ARG A CA 1
ATOM 965 C C . ARG A 1 121 ? 14.357 14.345 36.196 1.00 18.95 267 ARG A C 1
ATOM 966 O O . ARG A 1 121 ? 15.385 13.944 36.753 1.00 17.59 267 ARG A O 1
ATOM 974 N N . VAL A 1 122 ? 13.201 13.693 36.224 1.00 17.83 268 VAL A N 1
ATOM 975 C CA . VAL A 1 122 ? 12.982 12.511 37.034 1.00 17.72 268 VAL A CA 1
ATOM 976 C C . VAL A 1 122 ? 12.330 11.415 36.192 1.00 26.34 268 VAL A C 1
ATOM 977 O O . VAL A 1 122 ? 11.168 11.528 35.779 1.00 26.07 268 VAL A O 1
ATOM 981 N N . LEU A 1 123 ? 13.109 10.371 35.917 1.00 20.62 269 LEU A N 1
ATOM 982 C CA . LEU A 1 123 ? 12.664 9.238 35.118 1.00 17.99 269 LEU A CA 1
ATOM 983 C C . LEU A 1 123 ? 12.424 8.060 36.035 1.00 16.79 269 LEU A C 1
ATOM 984 O O . LEU A 1 123 ? 13.210 7.806 36.937 1.00 16.05 269 LEU A O 1
ATOM 989 N N . SER A 1 124 ? 11.342 7.336 35.775 1.00 17.03 270 SER A N 1
ATOM 990 C CA . SER A 1 124 ? 10.922 6.247 36.631 1.00 16.90 270 SER A CA 1
ATOM 991 C C . SER A 1 124 ? 10.419 5.100 35.778 1.00 16.51 270 SER A C 1
ATOM 992 O O . SER A 1 124 ? 10.384 5.189 34.537 1.00 18.24 270 SER A O 1
ATOM 995 N N . ALA A 1 125 ? 9.994 4.040 36.455 1.00 21.61 271 ALA A N 1
ATOM 996 C CA . ALA A 1 125 ? 9.436 2.874 35.787 1.00 25.84 271 ALA A CA 1
ATOM 997 C C . ALA A 1 125 ? 8.240 3.226 34.908 1.00 24.60 271 ALA A C 1
ATOM 998 O O . ALA A 1 125 ? 7.969 2.542 33.899 1.00 23.49 271 ALA A O 1
ATOM 1000 N N . ASP A 1 126 ? 7.503 4.265 35.295 1.00 19.30 272 ASP A N 1
ATOM 1001 C CA . ASP A 1 126 ? 6.298 4.643 34.563 1.00 21.91 272 ASP A CA 1
ATOM 1002 C C . ASP A 1 126 ? 6.590 5.190 33.151 1.00 21.04 272 ASP A C 1
ATOM 1003 O O . ASP A 1 126 ? 5.757 5.055 32.248 1.00 27.41 272 ASP A O 1
ATOM 1008 N N . ASP A 1 127 ? 7.746 5.819 32.969 1.00 20.27 273 ASP A N 1
ATOM 1009 C CA . ASP A 1 127 ? 7.998 6.585 31.743 1.00 22.42 273 ASP A CA 1
ATOM 1010 C C . ASP A 1 127 ? 9.397 6.399 31.151 1.00 23.28 273 ASP A C 1
ATOM 1011 O O . ASP A 1 127 ? 9.745 7.073 30.192 1.00 21.14 273 ASP A O 1
ATOM 1016 N N . SER A 1 128 ? 10.188 5.469 31.681 1.00 18.44 274 SER A N 1
ATOM 1017 C CA . SER A 1 128 ? 11.518 5.241 31.128 1.00 17.71 274 SER A CA 1
ATOM 1018 C C . SER A 1 128 ? 11.474 4.373 29.876 1.00 20.18 274 SER A C 1
ATOM 1019 O O . SER A 1 128 ?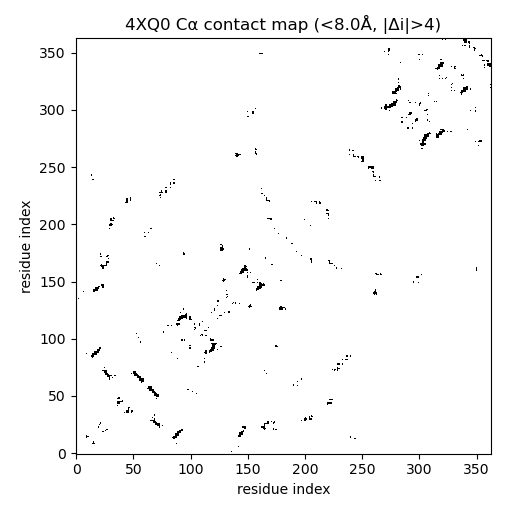 12.369 4.455 29.043 1.00 19.44 274 SER A O 1
ATOM 1022 N N . GLY A 1 129 ? 10.473 3.506 29.796 1.00 19.61 275 GLY A N 1
ATOM 1023 C CA . GLY A 1 129 ? 10.308 2.602 28.667 1.00 24.68 275 GLY A CA 1
ATOM 1024 C C . GLY A 1 129 ? 10.709 1.154 28.934 1.00 22.41 275 GLY A C 1
ATOM 1025 O O . GLY A 1 129 ? 10.453 0.275 28.096 1.00 25.36 275 GLY A O 1
ATOM 1026 N N . SER A 1 130 ? 11.316 0.886 30.082 1.00 19.88 276 SER A N 1
ATOM 1027 C CA . SER A 1 130 ? 11.699 -0.486 30.426 1.00 24.14 276 SER A CA 1
ATOM 1028 C C . SER A 1 130 ? 11.707 -0.734 31.927 1.00 24.93 276 SER A C 1
ATOM 1029 O O . SER A 1 130 ? 12.111 0.132 32.708 1.00 22.01 276 SER A O 1
ATOM 1032 N N . LEU A 1 131 ? 11.292 -1.941 32.298 1.00 22.93 277 LEU A N 1
ATOM 1033 C CA . LEU A 1 131 ? 11.356 -2.410 33.676 1.00 29.93 277 LEU A CA 1
ATOM 1034 C C . LEU A 1 131 ? 12.587 -3.262 33.953 1.00 29.44 277 LEU A C 1
ATOM 1035 O O . LEU A 1 131 ? 12.760 -3.743 35.069 1.00 29.62 277 LEU A O 1
ATOM 1040 N N . ALA A 1 132 ? 13.437 -3.463 32.951 1.00 25.90 278 ALA A N 1
ATOM 1041 C CA . ALA A 1 132 ? 14.592 -4.356 33.124 1.00 28.02 278 ALA A CA 1
ATOM 1042 C C . ALA A 1 132 ? 15.949 -3.683 32.904 1.00 28.06 278 ALA A C 1
ATOM 1043 O O . ALA A 1 132 ? 16.942 -4.066 33.516 1.00 31.94 278 ALA A O 1
ATOM 1045 N N . GLN A 1 133 ? 16.001 -2.693 32.027 1.00 20.08 279 GLN A N 1
ATOM 1046 C CA . GLN A 1 133 ? 17.259 -2.050 31.681 1.00 21.02 279 GLN A CA 1
ATOM 1047 C C . GLN A 1 133 ? 17.030 -0.573 31.667 1.00 16.62 279 GLN A C 1
ATOM 1048 O O . GLN A 1 133 ? 15.895 -0.115 31.531 1.00 23.22 279 GLN A O 1
ATOM 1054 N N . LYS A 1 134 ? 18.110 0.168 31.849 1.00 17.40 280 LYS A N 1
ATOM 1055 C CA . LYS A 1 134 ? 18.108 1.600 31.670 1.00 15.53 280 LYS A CA 1
ATOM 1056 C C . LYS A 1 134 ? 18.913 1.897 30.412 1.00 19.38 280 LYS A C 1
ATOM 1057 O O . LYS A 1 134 ? 19.705 1.070 29.989 1.00 22.84 280 LYS A O 1
ATOM 1063 N N . SER A 1 135 ? 18.682 3.054 29.802 1.00 16.75 281 SER A N 1
ATOM 1064 C CA . SER A 1 135 ? 19.389 3.439 28.587 1.00 16.28 281 SER A CA 1
ATOM 1065 C C . SER A 1 135 ? 19.677 4.907 28.596 1.00 15.52 281 SER A C 1
ATOM 1066 O O . SER A 1 135 ? 18.795 5.728 28.891 1.00 16.22 281 SER A O 1
ATOM 1069 N N . LEU A 1 136 ? 20.915 5.247 28.263 1.00 19.96 282 LEU A N 1
ATOM 1070 C CA . LEU A 1 136 ? 21.293 6.630 28.066 1.00 18.02 282 LEU A CA 1
ATOM 1071 C C . LEU A 1 136 ? 20.416 7.275 27.004 1.00 19.38 282 LEU A C 1
ATOM 1072 O O . LEU A 1 136 ? 20.155 8.471 27.054 1.00 22.25 282 LEU A O 1
ATOM 1077 N N . ARG A 1 137 ? 19.958 6.478 26.037 1.00 21.71 283 ARG A N 1
ATOM 1078 C CA . ARG A 1 137 ? 19.282 7.033 24.869 1.00 17.93 283 ARG A CA 1
ATOM 1079 C C . ARG A 1 137 ? 17.879 7.506 25.191 1.00 17.70 283 ARG A C 1
ATOM 1080 O O . ARG A 1 137 ? 17.264 8.203 24.374 1.00 18.69 283 ARG A O 1
ATOM 1088 N N . ARG A 1 138 ? 17.365 7.110 26.361 1.00 17.64 284 ARG A N 1
ATOM 1089 C CA . ARG A 1 138 ? 16.067 7.593 26.817 1.00 22.43 284 ARG A CA 1
ATOM 1090 C C . ARG 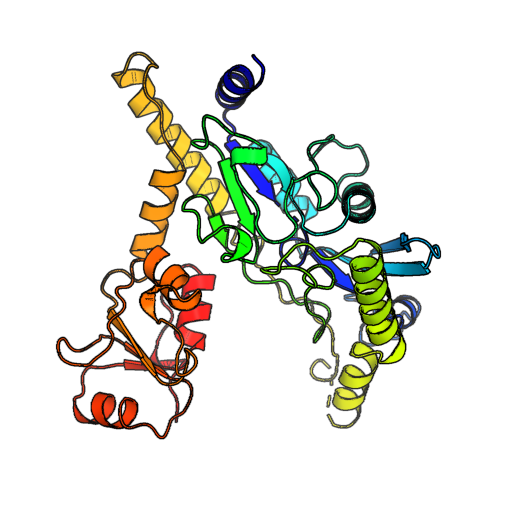A 1 138 ? 16.156 9.102 27.096 1.00 23.33 284 ARG A C 1
ATOM 1091 O O . ARG A 1 138 ? 15.156 9.821 26.998 1.00 18.28 284 ARG A O 1
ATOM 1099 N N . LEU A 1 139 ? 17.368 9.569 27.405 1.00 18.95 285 LEU A N 1
ATOM 1100 C CA . LEU A 1 139 ? 17.591 10.980 27.697 1.00 22.72 285 LEU A CA 1
ATOM 1101 C C . LEU A 1 139 ? 18.434 11.688 26.661 1.00 20.55 285 LEU A C 1
ATOM 1102 O O . LEU A 1 139 ? 18.195 12.856 26.365 1.00 23.47 285 LEU A O 1
ATOM 1107 N N . PHE A 1 140 ? 19.432 10.992 26.131 1.00 17.34 286 PHE A N 1
ATOM 1108 C CA . PHE A 1 140 ? 20.359 11.590 25.177 1.00 17.98 286 PHE A CA 1
ATOM 1109 C C . PHE A 1 140 ? 20.512 10.660 23.965 1.00 18.43 286 PHE A C 1
ATOM 1110 O O . PHE A 1 140 ? 21.532 9.999 23.800 1.00 23.78 286 PHE A O 1
ATOM 1118 N N . PRO A 1 141 ? 19.480 10.600 23.119 1.00 23.89 287 PRO A N 1
ATOM 1119 C CA . PRO A 1 141 ? 19.463 9.583 22.060 1.00 26.30 287 PRO A CA 1
ATOM 1120 C C . PRO A 1 141 ? 20.607 9.708 21.060 1.00 25.89 287 PRO A C 1
ATOM 1121 O O . PRO A 1 141 ? 21.095 8.701 20.545 1.00 26.56 287 PRO A O 1
ATOM 1125 N N . CYS A 1 142 ? 21.045 10.928 20.793 1.00 21.00 288 CYS A N 1
ATOM 1126 C CA . CYS A 1 142 ? 21.959 11.157 19.679 1.00 28.82 288 CYS A CA 1
ATOM 1127 C C . CYS A 1 142 ? 23.398 11.427 20.099 1.00 26.57 288 CYS A C 1
ATOM 1128 O O . CYS A 1 142 ? 24.320 11.233 19.314 1.00 33.38 288 CYS A O 1
ATOM 1131 N N . ASP A 1 143 ? 23.597 11.833 21.346 1.00 20.84 289 ASP A N 1
ATOM 1132 C CA . ASP A 1 143 ? 24.917 12.247 21.780 1.00 24.44 289 ASP A CA 1
ATOM 1133 C C . ASP A 1 143 ? 25.068 11.999 23.271 1.00 20.87 289 ASP A C 1
ATOM 1134 O O . ASP A 1 143 ? 24.485 12.712 24.085 1.00 21.20 289 ASP A O 1
ATOM 1139 N N . THR A 1 144 ? 25.857 10.985 23.613 1.00 18.16 290 THR A N 1
ATOM 1140 C CA . THR A 1 144 ? 26.043 10.571 25.000 1.00 17.09 290 THR A CA 1
ATOM 1141 C C . THR A 1 144 ? 27.403 11.023 25.555 1.00 19.23 290 THR A C 1
ATOM 1142 O O . THR A 1 144 ? 27.836 10.581 26.634 1.00 16.57 290 THR A O 1
ATOM 1146 N N . SER A 1 145 ? 28.062 11.932 24.837 1.00 19.96 291 SER A N 1
ATOM 1147 C CA . SER A 1 145 ? 29.454 12.249 25.120 1.00 19.92 291 SER A CA 1
ATOM 1148 C C . SER A 1 145 ? 29.666 13.039 26.414 1.00 19.72 291 SER A C 1
ATOM 1149 O O . SER A 1 145 ? 30.802 13.195 26.859 1.00 21.02 291 SER A O 1
ATOM 1152 N N . MET A 1 146 ? 28.585 13.517 27.017 1.00 17.78 292 MET A N 1
ATOM 1153 C CA . MET A 1 146 ? 28.670 14.396 28.203 1.00 17.78 292 MET A CA 1
ATOM 1154 C C . MET A 1 146 ? 27.938 13.808 29.402 1.00 20.91 292 MET A C 1
ATOM 1155 O O . MET A 1 146 ? 27.842 14.459 30.446 1.00 18.98 292 MET A O 1
ATOM 1160 N N . VAL A 1 147 ? 27.432 12.586 29.265 1.00 15.91 293 VAL A N 1
ATOM 1161 C CA . VAL A 1 147 ? 26.586 12.044 30.316 1.00 15.04 293 VAL A CA 1
ATOM 1162 C C . VAL A 1 147 ? 27.296 10.945 31.111 1.00 18.37 293 VAL A C 1
ATOM 1163 O O . VAL A 1 147 ? 27.855 9.991 30.560 1.00 18.41 293 VAL A O 1
ATOM 1167 N N . VAL A 1 148 ? 27.293 11.131 32.424 1.00 15.79 294 VAL A N 1
ATOM 1168 C CA . VAL A 1 148 ? 27.878 10.180 33.361 1.00 13.70 294 VAL A CA 1
ATOM 1169 C C . VAL A 1 148 ? 26.728 9.591 34.154 1.00 15.84 294 VAL A C 1
ATOM 1170 O O . VAL A 1 148 ? 25.735 10.278 34.397 1.00 14.94 294 VAL A O 1
ATOM 1174 N N . VAL A 1 149 ? 26.866 8.324 34.549 1.00 13.85 295 VAL A N 1
ATOM 1175 C CA . VAL A 1 149 ? 25.881 7.643 35.383 1.00 13.44 295 VAL A CA 1
ATOM 1176 C C . VAL A 1 149 ? 26.477 7.213 36.715 1.00 20.52 295 VAL A C 1
ATOM 1177 O O . VAL A 1 149 ? 27.577 6.666 36.747 1.00 14.20 295 VAL A O 1
ATOM 1181 N N . ILE A 1 150 ? 25.739 7.420 37.804 1.00 13.82 296 ILE A N 1
ATOM 1182 C CA . ILE A 1 150 ? 26.066 6.732 39.041 1.00 13.26 296 ILE A CA 1
ATOM 1183 C C . ILE A 1 150 ? 24.924 5.799 39.439 1.00 12.87 296 ILE A C 1
ATOM 1184 O O . ILE A 1 150 ? 23.772 6.219 39.571 1.00 14.94 296 ILE A O 1
ATOM 1189 N N . ASP A 1 151 ? 25.273 4.526 39.627 1.00 13.38 297 ASP A N 1
ATOM 1190 C CA . ASP A 1 151 ? 24.286 3.477 39.888 1.00 13.46 297 ASP A CA 1
ATOM 1191 C C . ASP A 1 151 ? 24.971 2.334 40.620 1.00 15.17 297 ASP A C 1
ATOM 1192 O O . ASP A 1 151 ? 26.136 2.047 40.371 1.00 17.38 297 ASP A O 1
ATOM 1197 N N . ASP A 1 152 ? 24.256 1.671 41.528 1.00 16.05 298 ASP A N 1
ATOM 1198 C CA . ASP A 1 152 ? 24.834 0.545 42.248 1.00 16.97 298 ASP A CA 1
ATOM 1199 C C . ASP A 1 152 ? 24.831 -0.732 41.411 1.00 17.56 298 ASP A C 1
ATOM 1200 O O . ASP A 1 152 ? 25.460 -1.714 41.788 1.00 17.69 298 ASP A O 1
ATOM 1205 N N . ARG A 1 153 ? 24.071 -0.730 40.321 1.00 18.22 299 ARG A N 1
ATOM 1206 C CA . ARG A 1 153 ? 23.987 -1.900 39.443 1.00 18.75 299 ARG A CA 1
ATOM 1207 C C . ARG A 1 153 ? 24.608 -1.624 38.087 1.00 17.18 299 ARG A C 1
ATOM 1208 O O . ARG A 1 153 ? 24.249 -0.651 37.426 1.00 16.82 299 ARG A O 1
ATOM 1216 N N . GLY A 1 154 ? 25.543 -2.478 37.677 1.00 18.58 300 GLY A N 1
ATOM 1217 C CA . GLY A 1 154 ? 26.082 -2.402 36.342 1.00 18.51 300 GLY A CA 1
ATOM 1218 C C . GLY A 1 154 ? 25.243 -3.203 35.349 1.00 22.57 300 GLY A C 1
ATOM 1219 O O . GLY A 1 154 ? 25.189 -2.856 34.169 1.00 19.85 300 GLY A O 1
ATOM 1220 N N . ASP A 1 155 ? 24.568 -4.255 35.810 1.00 17.28 301 ASP A N 1
ATOM 1221 C CA . ASP A 1 155 ? 23.823 -5.075 34.859 1.00 18.11 301 ASP A CA 1
ATOM 1222 C C . ASP A 1 155 ? 22.688 -4.275 34.185 1.00 17.40 301 ASP A C 1
ATOM 1223 O O . ASP A 1 155 ? 22.483 -4.442 32.980 1.00 21.13 301 ASP A O 1
ATOM 1228 N N . VAL A 1 156 ? 22.004 -3.379 34.901 1.00 16.46 302 VAL A N 1
ATOM 1229 C CA . VAL A 1 156 ? 20.878 -2.641 34.290 1.00 20.10 302 VAL A CA 1
ATOM 1230 C C . VAL A 1 156 ? 21.347 -1.669 33.210 1.00 21.30 302 VAL A C 1
ATOM 1231 O O . VAL A 1 156 ? 20.553 -1.196 32.409 1.00 25.12 302 VAL A O 1
ATOM 1235 N N . TRP A 1 157 ? 22.638 -1.374 33.202 1.00 19.92 303 TRP A N 1
ATOM 1236 C CA . TRP A 1 157 ? 23.216 -0.440 32.236 1.00 17.77 303 TRP A CA 1
ATOM 1237 C C . TRP A 1 157 ? 24.057 -1.182 31.191 1.00 17.07 303 TRP A C 1
ATOM 1238 O O . TRP A 1 157 ? 24.744 -0.564 30.392 1.00 17.33 303 TRP A O 1
ATOM 1249 N N . ASP A 1 158 ? 24.023 -2.507 31.244 1.00 18.03 304 ASP A N 1
ATOM 1250 C CA . ASP A 1 158 ? 24.854 -3.351 30.383 1.00 25.18 304 ASP A CA 1
ATOM 1251 C C . ASP A 1 158 ? 26.330 -2.935 30.474 1.00 23.36 304 ASP A C 1
ATOM 1252 O O . ASP A 1 158 ? 27.041 -2.961 29.474 1.00 18.88 304 ASP A O 1
ATOM 1257 N N . TRP A 1 159 ? 26.767 -2.520 31.663 1.00 18.11 305 TRP A N 1
ATOM 1258 C CA . TRP A 1 159 ? 28.170 -2.159 31.885 1.00 18.04 305 TRP A CA 1
ATOM 1259 C C . TRP A 1 159 ? 28.636 -1.142 30.842 1.00 21.10 305 TRP A C 1
ATOM 1260 O O . TRP A 1 159 ? 29.740 -1.225 30.304 1.00 20.71 305 TRP A O 1
ATOM 1271 N N . ASN A 1 160 ? 27.758 -0.178 30.597 1.00 18.70 306 ASN A N 1
ATOM 1272 C CA . ASN A 1 160 ? 28.032 0.975 29.766 1.00 16.78 306 ASN A CA 1
ATOM 1273 C C . ASN A 1 160 ? 29.347 1.675 30.191 1.00 16.21 306 ASN A C 1
ATOM 1274 O O . ASN A 1 160 ? 29.626 1.808 31.375 1.00 19.06 306 ASN A O 1
ATOM 1279 N N . PRO A 1 161 ? 30.160 2.126 29.229 1.00 16.44 307 PRO A N 1
ATOM 1280 C CA . PRO A 1 161 ? 31.390 2.806 29.651 1.00 17.16 307 PRO A CA 1
ATOM 1281 C C . PRO A 1 161 ? 31.180 4.173 30.330 1.00 16.16 307 PRO A C 1
ATOM 1282 O O . PRO A 1 161 ? 32.128 4.670 30.931 1.00 17.81 307 PRO A O 1
ATOM 1286 N N . ASN A 1 162 ? 29.975 4.731 30.289 1.00 14.92 308 ASN A N 1
ATOM 1287 C CA . ASN A 1 162 ? 29.691 5.995 30.981 1.00 17.86 308 ASN A CA 1
ATOM 1288 C C . ASN A 1 162 ? 29.278 5.800 32.445 1.00 22.01 308 ASN A C 1
ATOM 1289 O O . ASN A 1 162 ? 29.077 6.777 33.187 1.00 15.94 308 ASN A O 1
ATOM 1294 N N . LEU A 1 163 ? 29.165 4.538 32.851 1.00 17.81 309 LEU A N 1
ATOM 1295 C CA . LEU A 1 163 ? 28.762 4.167 34.204 1.00 19.23 309 LEU A CA 1
ATOM 1296 C C . LEU A 1 163 ? 29.877 4.230 35.240 1.00 14.35 309 LEU A C 1
ATOM 1297 O O . LEU A 1 163 ? 30.957 3.678 35.044 1.00 14.66 309 LEU A O 1
ATOM 1302 N N . ILE A 1 164 ? 29.584 4.868 36.358 1.00 14.69 310 ILE A N 1
ATOM 1303 C CA . ILE A 1 164 ? 30.378 4.718 37.577 1.00 16.54 310 ILE A CA 1
ATOM 1304 C C . ILE A 1 164 ? 29.554 3.894 38.563 1.00 15.05 310 ILE A C 1
ATOM 1305 O O . ILE A 1 164 ? 28.606 4.400 39.184 1.00 16.52 310 ILE A O 1
ATOM 1310 N N . LYS A 1 165 ? 29.920 2.632 38.708 1.00 16.11 311 LYS A N 1
ATOM 1311 C CA . LYS A 1 165 ? 29.195 1.738 39.584 1.00 14.53 311 LYS A CA 1
ATOM 1312 C C . LYS A 1 165 ? 29.574 2.105 41.009 1.00 17.36 311 LYS A C 1
ATOM 1313 O O . LYS A 1 165 ? 30.758 2.268 41.308 1.00 24.34 311 LYS A O 1
ATOM 1319 N N . VAL A 1 166 ? 28.583 2.273 41.871 1.00 16.44 312 VAL A N 1
ATOM 1320 C CA . VAL A 1 166 ? 28.852 2.606 43.265 1.00 17.86 312 VAL A CA 1
ATOM 1321 C C . VAL A 1 166 ? 28.621 1.366 44.145 1.00 22.79 312 VAL A C 1
ATOM 1322 O O . VAL A 1 166 ? 27.930 0.424 43.755 1.00 18.81 312 VAL A O 1
ATOM 1326 N N . VAL A 1 167 ? 29.231 1.368 45.319 1.00 17.10 313 VAL A N 1
ATOM 1327 C CA . VAL A 1 167 ? 28.935 0.368 46.347 1.00 16.88 313 VAL A CA 1
ATOM 1328 C C . VAL A 1 167 ? 27.460 0.457 46.770 1.00 20.29 313 VAL A C 1
ATOM 1329 O O . VAL A 1 167 ? 26.995 1.532 47.167 1.00 17.52 313 VAL A O 1
ATOM 1333 N N . PRO A 1 168 ? 26.711 -0.662 46.672 1.00 18.50 314 PRO A N 1
ATOM 1334 C CA . PRO A 1 168 ? 25.299 -0.622 47.059 1.00 16.15 314 PRO A CA 1
ATOM 1335 C C . PRO A 1 168 ? 25.153 -0.190 48.517 1.00 19.53 314 PRO A C 1
ATOM 1336 O O . PRO A 1 168 ? 25.863 -0.712 49.371 1.00 22.15 314 PRO A O 1
ATOM 1340 N N . TYR A 1 169 ? 24.301 0.795 48.765 1.00 17.60 315 TYR A N 1
ATOM 1341 C CA . TYR A 1 169 ? 24.113 1.318 50.108 1.00 20.49 315 TYR A CA 1
ATOM 1342 C C . TYR A 1 169 ? 23.171 0.390 50.876 1.00 16.61 315 TYR A C 1
ATOM 1343 O O . TYR A 1 169 ? 22.012 0.225 50.509 1.00 22.12 315 TYR A O 1
ATOM 1352 N N . GLU A 1 170 ? 23.688 -0.214 51.924 1.00 18.08 316 GLU A N 1
ATOM 1353 C CA A GLU A 1 170 ? 22.889 -1.109 52.768 0.62 18.66 316 GLU A CA 1
ATOM 1354 C CA B GLU A 1 170 ? 22.918 -1.120 52.761 0.38 18.67 316 GLU A CA 1
ATOM 1355 C C . GLU A 1 170 ? 22.943 -0.613 54.199 1.00 20.97 316 GLU A C 1
ATOM 1356 O O . GLU A 1 170 ? 23.806 -1.003 54.962 1.00 32.42 316 GLU A O 1
ATOM 1367 N N . PHE A 1 171 ? 22.006 0.260 54.545 1.00 24.77 317 PHE A N 1
ATOM 1368 C CA . PHE A 1 171 ? 21.913 0.797 55.890 1.00 23.87 317 PHE A CA 1
ATOM 1369 C C . PHE A 1 171 ? 20.973 -0.070 56.696 1.00 23.25 317 PHE A C 1
ATOM 1370 O O . PHE A 1 171 ? 21.304 -0.509 57.794 1.00 21.91 317 PHE A O 1
ATOM 1378 N N . PHE A 1 172 ? 19.785 -0.306 56.153 1.00 21.59 318 PHE A N 1
ATOM 1379 C CA . PHE A 1 172 ? 18.846 -1.212 56.786 1.00 20.53 318 PHE A CA 1
ATOM 1380 C C . PHE A 1 172 ? 19.300 -2.646 56.528 1.00 25.71 318 PHE A C 1
ATOM 1381 O O . PHE A 1 172 ? 18.932 -3.262 55.517 1.00 23.85 318 PHE A O 1
ATOM 1389 N N . VAL A 1 173 ? 20.113 -3.157 57.449 1.00 21.30 319 VAL A N 1
ATOM 1390 C CA . VAL A 1 173 ? 20.763 -4.460 57.308 1.00 22.40 319 VAL A CA 1
ATOM 1391 C C . VAL A 1 173 ? 19.795 -5.577 56.911 1.00 22.41 319 VAL A C 1
ATOM 1392 O O . VAL A 1 173 ? 18.752 -5.752 57.530 1.00 21.65 319 VAL A O 1
ATOM 1396 N N . GLY A 1 174 ? 20.150 -6.338 55.880 1.00 29.03 320 GLY A N 1
ATOM 1397 C CA . GLY A 1 174 ? 19.347 -7.471 55.452 1.00 36.73 320 GLY A CA 1
ATOM 1398 C C . GLY A 1 174 ? 18.189 -7.098 54.538 1.00 38.87 320 GLY A C 1
ATOM 1399 O O . GLY A 1 174 ? 17.516 -7.979 54.008 1.00 37.97 320 GLY A O 1
ATOM 1400 N N . ILE A 1 175 ? 17.952 -5.798 54.358 1.00 22.62 321 ILE A N 1
ATOM 1401 C CA . ILE A 1 175 ? 16.972 -5.318 53.396 1.00 24.45 321 ILE A CA 1
ATOM 1402 C C . ILE A 1 175 ? 17.712 -5.035 52.091 1.00 26.82 321 ILE A C 1
ATOM 1403 O O . ILE A 1 175 ? 18.752 -4.359 52.074 1.00 26.21 321 ILE A O 1
ATOM 1408 N N . GLY A 1 176 ? 17.183 -5.557 50.999 1.00 31.33 322 GLY A N 1
ATOM 1409 C CA . GLY A 1 176 ? 17.822 -5.359 49.716 1.00 28.59 322 GLY A CA 1
ATOM 1410 C C . GLY A 1 176 ? 17.340 -4.094 49.042 1.00 36.02 322 GLY A C 1
ATOM 1411 O O . GLY A 1 176 ? 17.302 -3.008 49.647 1.00 24.77 322 GLY A O 1
ATOM 1412 N N . ASP A 1 177 ? 16.995 -4.257 47.767 1.00 26.44 323 ASP A N 1
ATOM 1413 C CA . ASP A 1 177 ? 16.409 -3.219 46.933 1.00 26.94 323 ASP A CA 1
ATOM 1414 C C . ASP A 1 177 ? 14.916 -3.554 46.768 1.00 35.68 323 ASP A C 1
ATOM 1415 O O . ASP A 1 177 ? 14.563 -4.484 46.046 1.00 26.95 323 ASP A O 1
ATOM 1420 N N . ILE A 1 178 ? 14.043 -2.806 47.445 1.00 25.19 324 ILE A N 1
ATOM 1421 C CA . ILE A 1 178 ? 12.608 -3.088 47.390 1.00 31.38 324 ILE A CA 1
ATOM 1422 C C . ILE A 1 178 ? 11.962 -2.748 46.043 1.00 30.91 324 ILE A C 1
ATOM 1423 O O . ILE A 1 178 ? 10.791 -3.054 45.841 1.00 28.90 324 ILE A O 1
ATOM 1428 N N . ASN A 1 179 ? 12.715 -2.124 45.135 1.00 27.67 325 ASN A N 1
ATOM 1429 C CA . ASN A 1 179 ? 12.222 -1.831 43.779 1.00 29.47 325 ASN A CA 1
ATOM 1430 C C . ASN A 1 179 ? 12.919 -2.676 42.693 1.00 30.91 325 ASN A C 1
ATOM 1431 O O . ASN A 1 179 ? 12.916 -2.305 41.528 1.00 37.16 325 ASN A O 1
ATOM 1436 N N . SER A 1 180 ? 13.514 -3.807 43.069 1.00 31.16 326 SER A N 1
ATOM 1437 C CA . SER A 1 180 ? 14.257 -4.627 42.089 1.00 42.36 326 SER A CA 1
ATOM 1438 C C . SER A 1 180 ? 13.429 -5.774 41.516 1.00 43.82 326 SER A C 1
ATOM 1439 O O . SER A 1 180 ? 13.882 -6.479 40.612 1.00 55.29 326 SER A O 1
ATOM 1442 N N . ASN A 1 181 ? 12.215 -5.938 42.030 1.00 56.84 327 ASN A N 1
ATOM 1443 C CA . ASN A 1 181 ? 11.385 -7.111 41.753 1.00 81.28 327 ASN A CA 1
ATOM 1444 C C . ASN A 1 181 ? 11.252 -7.545 40.280 1.00 76.81 327 ASN A C 1
ATOM 1445 O O . ASN A 1 181 ? 10.974 -8.716 40.018 1.00 83.39 327 ASN A O 1
ATOM 1447 N N . PHE A 1 182 ? 11.456 -6.627 39.332 1.00 70.76 328 PHE A N 1
ATOM 1448 C CA . PHE A 1 182 ? 11.199 -6.916 37.911 1.00 69.02 328 PHE A CA 1
ATOM 1449 C C . PHE A 1 182 ? 12.417 -6.727 36.992 1.00 77.83 328 PHE A C 1
ATOM 1450 O O . PHE A 1 182 ? 12.266 -6.619 35.767 1.00 62.77 328 PHE A O 1
ATOM 1452 N N . LEU A 1 183 ? 13.616 -6.715 37.573 1.00 66.34 329 LEU A N 1
ATOM 1453 C CA . LEU A 1 183 ? 14.842 -6.531 36.793 1.00 72.15 329 LEU A CA 1
ATOM 1454 C C . LEU A 1 183 ? 15.210 -7.767 35.968 1.00 69.00 329 LEU A C 1
ATOM 1455 O O . LEU A 1 183 ? 15.227 -8.886 36.479 1.00 80.60 329 LEU A O 1
ATOM 1460 N N . GLY A 1 184 ? 15.513 -7.548 34.693 1.00 70.03 330 GLY A N 1
ATOM 1461 C CA . GLY A 1 184 ? 15.952 -8.609 33.805 1.00 80.32 330 GLY A CA 1
ATOM 1462 C C . GLY A 1 184 ? 14.811 -9.356 33.132 1.00 99.53 330 GLY A C 1
ATOM 1463 O O . GLY A 1 184 ? 14.988 -9.929 32.050 1.00 89.04 330 GLY A O 1
ATOM 1464 N N . SER A 1 185 ? 13.636 -9.331 33.757 1.00 81.46 331 SER A N 1
ATOM 1465 C CA . SER A 1 185 ? 12.514 -10.166 33.325 1.00 85.83 331 SER A CA 1
ATOM 1466 C C . SER A 1 185 ? 11.699 -9.569 32.171 1.00 90.59 331 SER A C 1
ATOM 1467 O O . SER A 1 185 ? 11.882 -8.411 31.793 1.00 51.15 331 SER A O 1
ATOM 1470 N N . ASN A 1 186 ? 10.802 -10.384 31.617 1.00 62.79 332 ASN A N 1
ATOM 1471 C CA . ASN A 1 186 ? 9.834 -9.927 30.625 1.00 60.00 332 ASN A CA 1
ATOM 1472 C C . ASN A 1 186 ? 8.819 -8.989 31.265 1.00 51.30 332 ASN A C 1
ATOM 1473 O O . ASN A 1 186 ? 8.806 -8.819 32.483 1.00 50.10 332 ASN A O 1
ATOM 1478 N N . ARG A 1 187 ? 7.968 -8.380 30.444 1.00 52.11 333 ARG A N 1
ATOM 1479 C CA . ARG A 1 187 ? 6.884 -7.555 30.962 1.00 64.92 333 ARG A CA 1
ATOM 1480 C C . ARG A 1 187 ? 5.689 -8.439 31.294 1.00 64.20 333 ARG A C 1
ATOM 1481 O O . ARG A 1 187 ? 5.122 -9.096 30.412 1.00 54.55 333 ARG A O 1
ATOM 1489 N N . GLU A 1 188 ? 5.319 -8.457 32.571 1.00 54.91 334 GLU A N 1
ATOM 1490 C CA . GLU A 1 188 ? 4.153 -9.204 33.027 1.00 66.04 334 GLU A CA 1
ATOM 1491 C C . GLU A 1 188 ? 2.905 -8.329 32.893 1.00 52.72 334 GLU A C 1
ATOM 1492 O O . GLU A 1 188 ? 3.016 -7.108 32.781 1.00 56.28 334 GLU A O 1
ATOM 1494 N N . ALA A 1 189 ? 1.725 -8.946 32.889 1.00 54.17 335 ALA A N 1
ATOM 1495 C CA . ALA A 1 189 ? 0.470 -8.196 32.938 1.00 58.31 335 ALA A CA 1
ATOM 1496 C C . ALA A 1 189 ? 0.438 -7.317 34.188 1.00 75.00 335 ALA A C 1
ATOM 1497 O O . ALA A 1 189 ? 0.947 -7.710 35.249 1.00 58.08 335 ALA A O 1
ATOM 1499 N N . LEU A 1 190 ? -0.154 -6.131 34.059 1.00 51.46 336 LEU A N 1
ATOM 1500 C CA . LEU A 1 190 ? -0.205 -5.173 35.160 1.00 55.67 336 LEU A CA 1
ATOM 1501 C C . LEU A 1 190 ? -0.806 -5.807 36.416 1.00 57.82 336 LEU A C 1
ATOM 1502 O O . LEU A 1 190 ? -0.356 -5.542 37.542 1.00 49.30 336 LEU A O 1
ATOM 1507 N N . GLU A 1 191 ? -1.817 -6.647 36.216 1.00 47.82 337 GLU A N 1
ATOM 1508 C CA . GLU A 1 191 ? -2.450 -7.362 37.316 1.00 56.80 337 GLU A CA 1
ATOM 1509 C C . GLU A 1 191 ? -1.449 -8.265 38.039 1.00 77.19 337 GLU A C 1
ATOM 1510 O O . GLU A 1 191 ? -1.462 -8.376 39.270 1.00 48.27 337 GLU A O 1
ATOM 1516 N N . GLU A 1 192 ? -0.586 -8.913 37.261 1.00 63.65 338 GLU A N 1
ATOM 1517 C CA . GLU A 1 192 ? 0.438 -9.784 37.821 1.00 50.70 338 GLU A CA 1
ATOM 1518 C C . GLU A 1 192 ? 1.541 -8.964 38.502 1.00 43.65 338 GLU A C 1
ATOM 1519 O O . GLU A 1 192 ? 2.065 -9.371 39.542 1.00 42.24 338 GLU A O 1
ATOM 1525 N N . GLN A 1 193 ? 1.880 -7.808 37.928 1.00 39.57 339 GLN A N 1
ATOM 1526 C CA . GLN A 1 193 ? 2.885 -6.919 38.515 1.00 39.21 339 GLN A CA 1
ATOM 1527 C C . GLN A 1 193 ? 2.448 -6.439 39.902 1.00 36.37 339 GLN A C 1
ATOM 1528 O O . GLN A 1 193 ? 3.241 -6.421 40.841 1.00 34.62 339 GLN A O 1
ATOM 1534 N N . ASN A 1 194 ? 1.185 -6.036 40.016 1.00 47.65 340 ASN A N 1
ATOM 1535 C CA . ASN A 1 194 ? 0.676 -5.461 41.256 1.00 47.12 340 ASN A CA 1
ATOM 1536 C C . ASN A 1 194 ? 0.541 -6.531 42.331 1.00 52.50 340 ASN A C 1
ATOM 1537 O O . ASN A 1 194 ? 0.850 -6.286 43.491 1.00 38.58 340 ASN A O 1
ATOM 1542 N N . LYS A 1 195 ? 0.108 -7.726 41.944 1.00 39.29 341 LYS A N 1
ATOM 1543 C CA . LYS A 1 195 ? 0.034 -8.834 42.890 1.00 36.23 341 LYS A CA 1
ATOM 1544 C C . LYS A 1 195 ? 1.427 -9.123 43.476 1.00 34.87 341 LYS A C 1
ATOM 1545 O O . LYS A 1 195 ? 1.583 -9.266 44.695 1.00 33.39 341 LYS A O 1
ATOM 1551 N N . GLU A 1 196 ? 2.435 -9.181 42.611 1.00 34.24 342 GLU A N 1
ATOM 1552 C CA . GLU A 1 196 ? 3.811 -9.451 43.032 1.00 32.97 342 GLU A CA 1
ATOM 1553 C C . GLU A 1 196 ? 4.365 -8.366 43.964 1.00 31.12 342 GLU A C 1
ATOM 1554 O O . GLU A 1 196 ? 5.022 -8.672 44.972 1.00 30.01 342 GLU A O 1
ATOM 1560 N N . ARG A 1 197 ? 4.107 -7.100 43.654 1.00 31.09 343 ARG A N 1
ATOM 1561 C CA . ARG A 1 197 ? 4.647 -6.039 44.507 1.00 29.71 343 ARG A CA 1
ATOM 1562 C C . ARG A 1 197 ? 3.954 -6.014 45.869 1.00 29.09 343 ARG A C 1
ATOM 1563 O O . ARG A 1 197 ? 4.617 -5.903 46.905 1.00 27.78 343 ARG A O 1
ATOM 1571 N N . VAL A 1 198 ? 2.627 -6.117 45.868 1.00 30.32 344 VAL A N 1
ATOM 1572 C CA . VAL A 1 198 ? 1.858 -6.102 47.104 1.00 30.36 344 VAL A CA 1
ATOM 1573 C C . VAL A 1 198 ? 2.326 -7.250 47.992 1.00 31.35 344 VAL A C 1
ATOM 1574 O O . VAL A 1 198 ? 2.514 -7.075 49.201 1.00 28.89 344 VAL A O 1
ATOM 1578 N N . THR A 1 199 ? 2.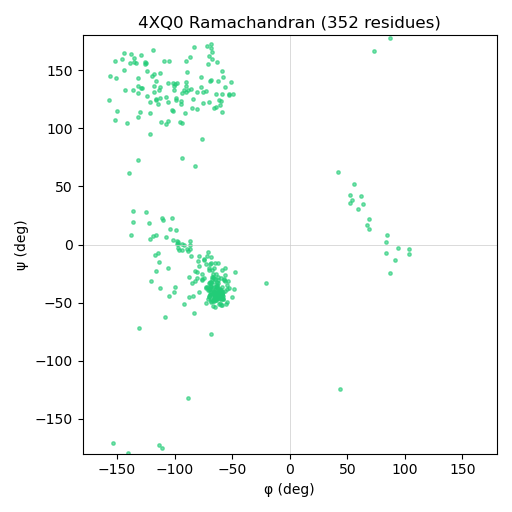539 -8.404 47.372 1.00 30.29 345 THR A N 1
ATOM 1579 C CA . THR A 1 199 ? 3.012 -9.586 48.078 1.00 31.57 345 THR A CA 1
ATOM 1580 C C . THR A 1 199 ? 4.358 -9.334 48.761 1.00 28.59 345 THR A C 1
ATOM 1581 O O . THR A 1 199 ? 4.490 -9.579 49.949 1.00 28.24 345 THR A O 1
ATOM 1585 N N . ALA A 1 200 ? 5.341 -8.835 48.012 1.00 28.39 346 ALA A N 1
ATOM 1586 C CA . ALA A 1 200 ? 6.662 -8.555 48.563 1.00 27.69 346 ALA A CA 1
ATOM 1587 C C . ALA A 1 200 ? 6.633 -7.522 49.693 1.00 25.34 346 ALA A C 1
ATOM 1588 O O . ALA A 1 200 ? 7.350 -7.651 50.689 1.00 24.57 346 ALA A O 1
ATOM 1590 N N . LEU A 1 201 ? 5.839 -6.475 49.520 1.00 25.47 347 LEU A N 1
ATOM 1591 C CA . LEU A 1 201 ? 5.732 -5.437 50.540 1.00 24.81 347 LEU A CA 1
ATOM 1592 C C . LEU A 1 201 ? 5.100 -5.988 51.808 1.00 27.16 347 LEU A C 1
ATOM 1593 O O . LEU A 1 201 ? 5.591 -5.758 52.924 1.00 24.32 347 LEU A O 1
ATOM 1598 N N . GLU A 1 202 ? 3.992 -6.693 51.634 1.00 26.44 348 GLU A N 1
ATOM 1599 C CA . GLU A 1 202 ? 3.296 -7.296 52.761 1.00 27.33 348 GLU A CA 1
ATOM 1600 C C . GLU A 1 202 ? 4.221 -8.248 53.520 1.00 30.98 348 GLU A C 1
ATOM 1601 O O . GLU A 1 202 ? 4.222 -8.266 54.747 1.00 27.16 348 GLU A O 1
ATOM 1607 N N . LEU A 1 203 ? 5.012 -9.022 52.785 1.00 26.75 349 LEU A N 1
ATOM 1608 C CA . LEU A 1 203 ? 5.958 -9.957 53.384 1.00 26.81 349 LEU A CA 1
ATOM 1609 C C . LEU A 1 203 ? 7.018 -9.245 54.247 1.00 25.51 349 LEU A C 1
ATOM 1610 O O . LEU A 1 203 ? 7.333 -9.686 55.367 1.00 26.13 349 LEU A O 1
ATOM 1615 N N . GLN A 1 204 ? 7.554 -8.146 53.731 1.00 24.25 350 GLN A N 1
ATOM 1616 C CA . GLN A 1 204 ? 8.555 -7.371 54.464 1.00 22.79 350 GLN A CA 1
ATOM 1617 C C . GLN A 1 204 ? 7.947 -6.764 55.719 1.00 24.90 350 GLN A C 1
ATOM 1618 O O . GLN A 1 204 ? 8.571 -6.767 56.763 1.00 23.17 350 GLN A O 1
ATOM 1624 N N . LYS A 1 205 ? 6.728 -6.245 55.614 1.00 23.91 351 LYS A N 1
ATOM 1625 C CA . LYS A 1 205 ? 6.026 -5.728 56.795 1.00 24.64 351 LYS A CA 1
ATOM 1626 C C . LYS A 1 205 ? 5.754 -6.804 57.848 1.00 24.99 351 LYS A C 1
ATOM 1627 O O . LYS A 1 205 ? 5.886 -6.555 59.049 1.00 29.00 351 LYS A O 1
ATOM 1633 N N . SER A 1 206 ? 5.364 -7.997 57.407 1.00 26.10 352 SER A N 1
ATOM 1634 C CA . SER A 1 206 ? 4.924 -9.022 58.336 1.00 30.55 352 SER A CA 1
ATOM 1635 C C . SER A 1 206 ? 6.104 -9.772 58.953 1.00 31.90 352 SER A C 1
ATOM 1636 O O . SER A 1 206 ? 6.035 -10.216 60.104 1.00 32.09 352 SER A O 1
ATOM 1639 N N . GLU A 1 207 ? 7.191 -9.907 58.205 1.00 26.58 353 GLU A N 1
ATOM 1640 C CA . GLU A 1 207 ? 8.333 -10.677 58.696 1.00 29.29 353 GLU A CA 1
ATOM 1641 C C . GLU A 1 207 ? 9.234 -9.867 59.625 1.00 26.81 353 GLU A C 1
ATOM 1642 O O . GLU A 1 207 ? 9.974 -10.443 60.431 1.00 27.20 353 GLU A O 1
ATOM 1648 N N . ARG A 1 208 ? 9.164 -8.544 59.504 1.00 22.80 354 ARG A N 1
ATOM 1649 C CA . ARG A 1 208 ? 10.008 -7.618 60.272 1.00 20.13 354 ARG A CA 1
ATOM 1650 C C . ARG A 1 208 ? 11.465 -8.065 60.385 1.00 20.14 354 ARG A C 1
ATOM 1651 O O . ARG A 1 208 ? 11.976 -8.284 61.484 1.00 21.18 354 ARG A O 1
ATOM 1659 N N . PRO A 1 209 ? 12.148 -8.169 59.245 1.00 22.38 355 PRO A N 1
ATOM 1660 C CA . PRO A 1 209 ? 13.528 -8.666 59.247 1.00 19.87 355 PRO A CA 1
ATOM 1661 C C . PRO A 1 209 ? 14.451 -7.858 60.154 1.00 16.46 355 PRO A C 1
ATOM 1662 O O . PRO A 1 209 ? 15.364 -8.444 60.721 1.00 18.68 355 PRO A O 1
ATOM 1666 N N . LEU A 1 210 ? 14.212 -6.557 60.313 1.00 17.05 356 LEU A N 1
ATOM 1667 C CA . LEU A 1 210 ? 15.095 -5.743 61.147 1.00 18.54 356 LEU A CA 1
ATOM 1668 C C . LEU A 1 210 ? 14.957 -6.127 62.623 1.00 21.61 356 LEU A C 1
ATOM 1669 O O . LEU A 1 210 ? 15.935 -6.236 63.358 1.00 17.33 356 LEU A O 1
ATOM 1674 N N . ALA A 1 211 ? 13.721 -6.321 63.044 1.00 15.91 357 ALA A N 1
ATOM 1675 C CA . ALA A 1 211 ? 13.446 -6.748 64.401 1.00 15.31 357 ALA A CA 1
ATOM 1676 C C . ALA A 1 211 ? 14.088 -8.116 64.683 1.00 24.44 357 ALA A C 1
ATOM 1677 O O . ALA A 1 211 ? 14.726 -8.307 65.725 1.00 19.75 357 ALA A O 1
ATOM 1679 N N . LYS A 1 212 ? 13.923 -9.055 63.754 1.00 21.11 358 LYS A N 1
ATOM 1680 C CA . LYS A 1 212 ? 14.461 -10.403 63.934 1.00 22.89 358 LYS A CA 1
ATOM 1681 C C . LYS A 1 212 ? 15.976 -10.377 64.078 1.00 24.37 358 LYS A C 1
ATOM 1682 O O . LYS A 1 212 ? 16.533 -11.045 64.936 1.00 19.38 358 LYS A O 1
ATOM 1688 N N . GLN A 1 213 ? 16.634 -9.583 63.239 1.00 21.47 359 GLN A N 1
ATOM 1689 C CA . GLN A 1 213 ? 18.089 -9.477 63.275 1.00 19.03 359 GLN A CA 1
ATOM 1690 C C . GLN A 1 213 ? 18.566 -8.775 64.543 1.00 17.08 359 GLN A C 1
ATOM 1691 O O . GLN A 1 213 ? 19.542 -9.204 65.156 1.00 18.51 359 GLN A O 1
ATOM 1697 N N . GLN A 1 214 ? 17.881 -7.711 64.931 1.00 17.38 360 GLN A N 1
ATOM 1698 C CA . GLN A 1 214 ? 18.260 -6.950 66.119 1.00 20.77 360 GLN A CA 1
ATOM 1699 C C . GLN A 1 214 ? 18.073 -7.804 67.379 1.00 20.68 360 GLN A C 1
ATOM 1700 O O . GLN A 1 214 ? 18.892 -7.774 68.295 1.00 19.06 360 GLN A O 1
ATOM 1706 N N . ASN A 1 215 ? 16.989 -8.565 67.407 1.00 19.20 361 ASN A N 1
ATOM 1707 C CA . ASN A 1 215 ? 16.704 -9.439 68.534 1.00 21.73 361 ASN A CA 1
ATOM 1708 C C . ASN A 1 215 ? 17.791 -10.503 68.661 1.00 20.07 361 ASN A C 1
ATOM 1709 O O . ASN A 1 215 ? 18.258 -10.787 69.758 1.00 21.38 361 ASN A O 1
ATOM 1714 N N . ALA A 1 216 ? 18.203 -11.093 67.535 1.00 20.92 362 ALA A N 1
ATOM 1715 C CA . ALA A 1 216 ? 19.261 -12.106 67.561 1.00 21.67 362 ALA A CA 1
ATOM 1716 C C . ALA A 1 216 ? 20.572 -11.539 68.130 1.00 22.85 362 ALA A C 1
ATOM 1717 O O . ALA A 1 216 ? 21.257 -12.204 68.912 1.00 25.32 362 ALA A O 1
ATOM 1719 N N . LEU A 1 217 ? 20.920 -10.314 67.732 1.00 23.58 363 LEU A N 1
ATOM 1720 C CA . LEU A 1 217 ? 22.149 -9.672 68.217 1.00 26.24 363 LEU A CA 1
ATOM 1721 C C . LEU A 1 217 ? 22.091 -9.467 69.722 1.00 25.06 363 LEU A C 1
ATOM 1722 O O . LEU A 1 217 ? 23.050 -9.737 70.439 1.00 31.82 363 LEU A O 1
ATOM 1727 N N . LEU A 1 218 ? 20.957 -8.966 70.196 1.00 26.14 364 LEU A N 1
ATOM 1728 C CA . LEU A 1 218 ? 20.769 -8.739 71.632 1.00 23.73 364 LEU A CA 1
ATOM 1729 C C . LEU A 1 218 ? 20.710 -10.025 72.422 1.00 27.38 364 LEU A C 1
ATOM 1730 O O . LEU A 1 218 ? 21.062 -10.040 73.602 1.00 30.26 364 LEU A O 1
ATOM 1735 N N . GLU A 1 219 ? 20.268 -11.113 71.790 1.00 25.07 365 GLU A N 1
ATOM 1736 C CA . GLU A 1 219 ? 20.202 -12.389 72.491 1.00 27.71 365 GLU A CA 1
ATOM 1737 C C . GLU A 1 219 ? 21.576 -13.051 72.590 1.00 30.48 365 GLU A C 1
ATOM 1738 O O . GLU A 1 219 ? 21.788 -13.923 73.424 1.00 36.57 365 GLU A O 1
ATOM 1744 N N . ASP A 1 220 ? 22.514 -12.621 71.757 1.00 37.36 366 ASP A N 1
ATOM 1745 C CA . ASP A 1 220 ? 23.847 -13.200 71.760 1.00 51.91 366 ASP A CA 1
ATOM 1746 C C . ASP A 1 220 ? 24.598 -12.840 73.041 1.00 71.74 366 ASP A C 1
ATOM 1747 O O . ASP A 1 220 ? 25.464 -11.963 73.035 1.00 78.86 366 ASP A O 1
ATOM 1752 N N . PRO A 1 226 ? 28.023 -1.631 71.462 1.00 95.92 372 PRO A N 1
ATOM 1753 C CA . PRO A 1 226 ? 27.833 -1.141 70.088 1.00 75.75 372 PRO A CA 1
ATOM 1754 C C . PRO A 1 226 ? 27.727 -2.285 69.079 1.00 55.21 372 PRO A C 1
ATOM 1755 O O . PRO A 1 226 ? 27.003 -2.183 68.096 1.00 42.03 372 PRO A O 1
ATOM 1759 N N . SER A 1 227 ? 28.438 -3.378 69.337 1.00 65.14 373 SER A N 1
ATOM 1760 C CA . SER A 1 227 ? 28.382 -4.536 68.459 1.00 56.62 373 SER A CA 1
ATOM 1761 C C . SER A 1 227 ? 27.012 -5.216 68.546 1.00 57.81 373 SER A C 1
ATOM 1762 O O . SER A 1 227 ? 26.648 -5.991 67.659 1.00 58.47 373 SER A O 1
ATOM 1765 N N . HIS A 1 228 ? 26.246 -4.913 69.596 1.00 42.12 374 HIS A N 1
ATOM 1766 C CA . HIS A 1 228 ? 24.889 -5.455 69.729 1.00 31.39 374 HIS A CA 1
ATOM 1767 C C . HIS A 1 228 ? 23.817 -4.578 69.081 1.00 23.85 374 HIS A C 1
ATOM 1768 O O . HIS A 1 228 ? 22.653 -4.934 69.066 1.00 29.36 374 HIS A O 1
ATOM 1775 N N . THR A 1 229 ? 24.207 -3.429 68.555 1.00 27.75 375 THR A N 1
ATOM 1776 C CA . THR A 1 229 ? 23.286 -2.556 67.845 1.00 21.90 375 THR A CA 1
ATOM 1777 C C . THR A 1 229 ? 23.265 -2.914 66.352 1.00 25.24 375 THR A C 1
ATOM 1778 O O . THR A 1 229 ? 24.319 -3.059 65.736 1.00 23.20 375 THR A O 1
ATOM 1782 N N . LEU A 1 230 ? 22.074 -3.075 65.775 1.00 20.86 376 LEU A N 1
ATOM 1783 C CA . LEU A 1 230 ? 21.971 -3.521 64.392 1.00 22.69 376 LEU A CA 1
ATOM 1784 C C . LEU A 1 230 ? 22.407 -2.443 63.401 1.00 24.90 376 LEU A C 1
ATOM 1785 O O . LEU A 1 230 ? 23.160 -2.723 62.469 1.00 22.62 376 LEU A O 1
ATOM 1790 N N . LEU A 1 231 ? 21.927 -1.219 63.591 1.00 23.11 377 LEU A N 1
ATOM 1791 C CA . LEU A 1 231 ? 22.154 -0.165 62.591 1.00 20.07 377 LEU A CA 1
ATOM 1792 C C . LEU A 1 231 ? 23.326 0.758 62.942 1.00 22.04 377 LEU A C 1
ATOM 1793 O O . LEU A 1 231 ? 23.513 1.148 64.108 1.00 20.71 377 LEU A O 1
ATOM 1798 N N . HIS A 1 232 ? 24.113 1.097 61.918 1.00 21.30 378 HIS A N 1
ATOM 1799 C CA . HIS A 1 232 ? 25.302 1.937 62.067 1.00 24.85 378 HIS A CA 1
ATOM 1800 C C . HIS A 1 232 ? 25.469 2.836 60.849 1.00 22.22 378 HIS A C 1
ATOM 1801 O O . HIS A 1 232 ? 25.036 2.480 59.756 1.00 21.10 378 HIS A O 1
ATOM 1808 N N . ASN A 1 233 ? 26.056 4.011 61.059 1.00 22.12 379 ASN A N 1
ATOM 1809 C CA . ASN A 1 233 ? 26.555 4.862 59.980 1.00 26.79 379 ASN A CA 1
ATOM 1810 C C . ASN A 1 233 ? 28.030 4.577 59.799 1.00 33.05 379 ASN A C 1
ATOM 1811 O O . ASN A 1 233 ? 28.843 4.978 60.625 1.00 39.74 379 ASN A O 1
ATOM 1816 N N . ARG A 1 234 ? 28.391 3.865 58.752 1.00 27.83 380 ARG A N 1
ATOM 1817 C CA . ARG A 1 234 ? 29.800 3.620 58.503 1.00 35.77 380 ARG A CA 1
ATOM 1818 C C . ARG A 1 234 ? 30.094 3.826 57.023 1.00 33.93 380 ARG A C 1
ATOM 1819 O O . ARG A 1 234 ? 31.123 3.390 56.529 1.00 47.47 380 ARG A O 1
ATOM 1821 N N . ASP A 1 235 ? 29.211 4.533 56.331 1.00 25.43 381 ASP A N 1
ATOM 1822 C CA . ASP A 1 235 ? 29.351 4.692 54.882 1.00 28.30 381 ASP A CA 1
ATOM 1823 C C . ASP A 1 235 ? 30.002 6.027 54.511 1.00 27.27 381 ASP A C 1
ATOM 1824 O O . ASP A 1 235 ? 29.542 7.078 54.937 1.00 25.49 381 ASP A O 1
ATOM 1829 N N . HIS A 1 236 ? 31.071 5.973 53.724 1.00 27.88 382 HIS A N 1
ATOM 1830 C CA . HIS A 1 236 ? 31.758 7.180 53.258 1.00 29.87 382 HIS A CA 1
ATOM 1831 C C . HIS A 1 236 ? 31.874 7.209 51.724 1.00 29.97 382 HIS A C 1
ATOM 1832 O O . HIS A 1 236 ? 32.801 7.803 51.158 1.00 32.65 382 HIS A O 1
ATOM 1839 N N . GLU A 1 237 ? 30.930 6.564 51.060 1.00 19.74 383 GLU A N 1
ATOM 1840 C CA . GLU A 1 237 ? 31.027 6.350 49.613 1.00 17.40 383 GLU A CA 1
ATOM 1841 C C . GLU A 1 237 ? 30.878 7.659 48.831 1.00 17.46 383 GLU A C 1
ATOM 1842 O O . GLU A 1 237 ? 31.515 7.841 47.793 1.00 18.75 383 GLU A O 1
ATOM 1848 N N . LEU A 1 238 ? 30.033 8.569 49.306 1.00 19.64 384 LEU A N 1
ATOM 1849 C CA . LEU A 1 238 ? 29.809 9.812 48.562 1.00 21.44 384 LEU A CA 1
ATOM 1850 C C . LEU A 1 238 ? 31.046 10.718 48.583 1.00 20.60 384 LEU A C 1
ATOM 1851 O O . LEU A 1 238 ? 31.304 11.413 47.614 1.00 18.02 384 LEU A O 1
ATOM 1856 N N . GLU A 1 239 ? 31.825 10.682 49.658 1.00 24.88 385 GLU A N 1
ATOM 1857 C CA A GLU A 1 239 ? 33.074 11.445 49.709 0.46 31.47 385 GLU A CA 1
ATOM 1858 C CA B GLU A 1 239 ? 33.081 11.443 49.715 0.54 30.70 385 GLU A CA 1
ATOM 1859 C C . GLU A 1 239 ? 34.034 10.948 48.624 1.00 26.38 385 GLU A C 1
ATOM 1860 O O . GLU A 1 239 ? 34.716 11.741 47.967 1.00 26.57 385 GLU A O 1
ATOM 1871 N N . ARG A 1 240 ? 34.079 9.633 48.430 1.00 23.21 386 ARG A N 1
ATOM 1872 C CA . ARG A 1 240 ? 34.935 9.043 47.397 1.00 23.96 386 ARG A CA 1
ATOM 1873 C C . ARG A 1 240 ? 34.408 9.400 46.015 1.00 22.74 386 ARG A C 1
ATOM 1874 O O . ARG A 1 240 ? 35.148 9.779 45.100 1.00 21.87 386 ARG A O 1
ATOM 1882 N N . LEU A 1 241 ? 33.106 9.236 45.865 1.00 16.88 387 LEU A N 1
ATOM 1883 C CA . LEU A 1 241 ? 32.477 9.424 44.587 1.00 15.48 387 LEU A CA 1
ATOM 1884 C C . LEU A 1 241 ? 32.630 10.887 44.139 1.00 24.41 387 LEU A C 1
ATOM 1885 O O . LEU A 1 241 ? 32.804 11.153 42.954 1.00 19.67 387 LEU A O 1
ATOM 1890 N N . GLU A 1 242 ? 32.572 11.820 45.085 1.00 16.18 388 GLU A N 1
ATOM 1891 C CA A GLU A 1 242 ? 32.727 13.221 44.738 0.60 19.58 388 GLU A CA 1
ATOM 1892 C CA B GLU A 1 242 ? 32.774 13.241 44.795 0.40 14.85 388 GLU A CA 1
ATOM 1893 C C . GLU A 1 242 ? 34.059 13.440 44.020 1.00 17.35 388 GLU A C 1
ATOM 1894 O O . GLU A 1 242 ? 34.101 14.114 42.995 1.00 17.40 388 GLU A O 1
ATOM 1905 N N . LYS A 1 243 ? 35.130 12.867 44.548 1.00 18.08 389 LYS A N 1
ATOM 1906 C CA . LYS A 1 243 ? 36.439 13.057 43.954 1.00 19.92 389 LYS A CA 1
ATOM 1907 C C . LYS A 1 243 ? 36.495 12.496 42.523 1.00 16.53 389 LYS A C 1
ATOM 1908 O O . LYS A 1 243 ? 37.083 13.119 41.636 1.00 17.93 389 LYS A O 1
ATOM 1914 N N . VAL A 1 244 ? 35.893 11.334 42.302 1.00 17.79 390 VAL A N 1
ATOM 1915 C CA . VAL A 1 244 ? 35.886 10.711 40.970 1.00 17.52 390 VAL A CA 1
ATOM 1916 C C . VAL A 1 244 ? 35.140 11.593 39.959 1.00 17.00 390 VAL A C 1
ATOM 1917 O O . VAL A 1 244 ? 35.612 11.817 38.853 1.00 16.36 390 VAL A O 1
ATOM 1921 N N . LEU A 1 245 ? 33.986 12.113 40.356 1.00 13.68 391 LEU A N 1
ATOM 1922 C CA . LEU A 1 245 ? 33.178 12.920 39.456 1.00 12.75 391 LEU A CA 1
ATOM 1923 C C . LEU A 1 245 ? 33.838 14.265 39.149 1.00 14.44 391 LEU A C 1
ATOM 1924 O O . LEU A 1 245 ? 33.690 14.797 38.048 1.00 16.53 391 LEU A O 1
ATOM 1929 N N . LYS A 1 246 ? 34.567 14.809 40.122 1.00 15.34 392 LYS A N 1
ATOM 1930 C CA . LYS A 1 246 ? 35.283 16.068 39.950 1.00 16.45 392 LYS A CA 1
ATOM 1931 C C . LYS A 1 246 ? 36.437 15.851 38.989 1.00 14.73 392 LYS A C 1
ATOM 1932 O O . LYS A 1 246 ? 36.723 16.699 38.160 1.00 17.13 392 LYS A O 1
ATOM 1938 N N . ASP A 1 247 ? 37.082 14.694 39.089 1.00 20.83 393 ASP A N 1
ATOM 1939 C CA . ASP A 1 247 ? 38.173 14.337 38.184 1.00 20.74 393 ASP A CA 1
ATOM 1940 C C . ASP A 1 247 ? 37.675 14.177 36.738 1.00 14.79 393 ASP A C 1
ATOM 1941 O O . ASP A 1 247 ? 38.272 14.715 35.818 1.00 15.25 393 ASP A O 1
ATOM 1946 N N . ILE A 1 248 ? 36.576 13.446 36.559 1.00 12.79 394 ILE A N 1
ATOM 1947 C CA . ILE A 1 248 ? 36.014 13.211 35.235 1.00 14.04 394 ILE A CA 1
ATOM 1948 C C . ILE A 1 248 ? 35.652 14.537 34.617 1.00 14.24 394 ILE A C 1
ATOM 1949 O O . ILE A 1 248 ? 35.905 14.769 33.434 1.00 16.23 394 ILE A O 1
ATOM 1954 N N . HIS A 1 249 ? 35.111 15.435 35.431 1.00 16.36 395 HIS A N 1
ATOM 1955 C CA . HIS A 1 249 ? 34.680 16.723 34.930 1.00 17.78 395 HIS A CA 1
ATOM 1956 C C . HIS A 1 249 ? 35.870 17.558 34.444 1.00 21.40 395 HIS A C 1
ATOM 1957 O O . HIS A 1 249 ? 35.827 18.152 33.362 1.00 16.13 395 HIS A O 1
ATOM 1964 N N . ALA A 1 250 ? 36.941 17.577 35.235 1.00 15.41 396 ALA A N 1
ATOM 1965 C CA . ALA A 1 250 ? 38.087 18.379 34.915 1.00 15.55 396 ALA A CA 1
ATOM 1966 C C . ALA A 1 250 ? 38.824 17.801 33.702 1.00 21.88 396 ALA A C 1
ATOM 1967 O O . ALA A 1 250 ? 39.303 18.559 32.864 1.00 17.57 396 ALA A O 1
ATOM 1969 N N . VAL A 1 251 ? 38.911 16.476 33.618 1.00 20.03 397 VAL A N 1
ATOM 1970 C CA . VAL A 1 251 ? 39.566 15.827 32.476 1.00 21.25 397 VAL A CA 1
ATOM 1971 C C . VAL A 1 251 ? 38.766 16.094 31.198 1.00 20.34 397 VAL A C 1
ATOM 1972 O O . VAL A 1 251 ? 39.341 16.476 30.182 1.00 17.86 397 VAL A O 1
ATOM 1976 N N . TYR A 1 252 ? 37.444 15.949 31.264 1.00 18.23 398 TYR A N 1
ATOM 1977 C CA . TYR A 1 252 ? 36.598 16.276 30.129 1.00 16.63 398 TYR A CA 1
ATOM 1978 C C . TYR A 1 252 ? 36.838 17.710 29.640 1.00 15.89 398 TYR A C 1
ATOM 1979 O O . TYR A 1 252 ? 37.023 17.910 28.446 1.00 19.46 398 TYR A O 1
ATOM 1988 N N . TYR A 1 253 ? 36.830 18.708 30.526 1.00 16.34 399 TYR A N 1
ATOM 1989 C CA . TYR A 1 253 ? 36.887 20.076 30.022 1.00 17.81 399 TYR A CA 1
ATOM 1990 C C . TYR A 1 253 ? 38.283 20.467 29.571 1.00 22.91 399 TYR A C 1
ATOM 1991 O O . TYR A 1 253 ? 38.421 21.323 28.697 1.00 23.31 399 TYR A O 1
ATOM 2000 N N . GLU A 1 254 ? 39.318 19.832 30.108 1.00 17.36 400 GLU A N 1
ATOM 2001 C CA . GLU A 1 254 ? 40.642 20.055 29.554 1.00 19.10 400 GLU A CA 1
ATOM 2002 C C . GLU A 1 254 ? 40.758 19.445 28.160 1.00 19.86 400 GLU A C 1
ATOM 2003 O O . GLU A 1 254 ? 41.313 20.070 27.249 1.00 21.73 400 GLU A O 1
ATOM 2009 N N . GLU A 1 255 ? 40.238 18.234 27.991 1.00 19.48 401 GLU A N 1
ATOM 2010 C CA . GLU A 1 255 ? 40.327 17.574 26.695 1.00 21.41 401 GLU A CA 1
ATOM 2011 C C . GLU A 1 255 ? 39.430 18.314 25.710 1.00 21.12 401 GLU A C 1
ATOM 2012 O O . GLU A 1 255 ? 39.792 18.485 24.559 1.00 27.99 401 GLU A O 1
ATOM 2018 N N . GLU A 1 256 ? 38.271 18.764 26.179 1.00 20.44 402 GLU A N 1
ATOM 2019 C CA . GLU A 1 256 ? 37.329 19.508 25.336 1.00 24.32 402 GLU A CA 1
ATOM 2020 C C . GLU A 1 256 ? 37.968 20.787 24.824 1.00 28.13 402 GLU A C 1
ATOM 2021 O O . GLU A 1 256 ? 37.871 21.112 23.639 1.00 26.54 402 GLU A O 1
ATOM 2027 N N . ASN A 1 257 ? 38.641 21.501 25.721 1.00 22.15 403 ASN A N 1
ATOM 2028 C CA . ASN A 1 257 ? 39.317 22.721 25.352 1.00 26.53 403 ASN A CA 1
ATOM 2029 C C . ASN A 1 257 ? 40.335 22.430 24.243 1.00 29.80 403 ASN A C 1
ATOM 2030 O O . ASN A 1 257 ? 40.399 23.152 23.242 1.00 31.95 403 ASN A O 1
ATOM 2035 N N . ASP A 1 258 ? 41.094 21.348 24.405 1.00 25.83 404 ASP A N 1
ATOM 2036 C CA . ASP A 1 258 ? 42.120 20.976 23.432 1.00 28.13 404 ASP A CA 1
ATOM 2037 C C . ASP A 1 258 ? 41.508 20.553 22.076 1.00 31.57 404 ASP A C 1
ATOM 2038 O O . ASP A 1 258 ? 41.892 21.068 21.018 1.00 31.11 404 ASP A O 1
ATOM 2043 N N . ILE A 1 259 ? 40.572 19.604 22.120 1.00 27.03 405 ILE A N 1
ATOM 2044 C CA . ILE A 1 259 ? 40.008 19.018 20.905 1.00 30.79 405 ILE A CA 1
ATOM 2045 C C . ILE A 1 259 ? 39.223 20.052 20.096 1.00 30.14 405 ILE A C 1
ATOM 2046 O O . ILE A 1 259 ? 39.361 20.137 18.866 1.00 33.00 405 ILE A O 1
ATOM 2051 N N . SER A 1 260 ? 38.407 20.842 20.787 1.00 28.95 406 SER A N 1
ATOM 2052 C CA . SER A 1 260 ? 37.532 21.800 20.110 1.00 29.63 406 SER A CA 1
ATOM 2053 C C . SER A 1 260 ? 38.339 22.923 19.475 1.00 36.31 406 SER A C 1
ATOM 2054 O O . SER A 1 260 ? 37.995 23.395 18.394 1.00 39.85 406 SER A O 1
ATOM 2057 N N . SER A 1 261 ? 39.409 23.350 20.139 1.00 34.66 407 SER A N 1
ATOM 2058 C CA . SER A 1 261 ? 40.257 24.403 19.593 1.00 38.00 407 SER A CA 1
ATOM 2059 C C . SER A 1 261 ? 41.019 23.911 18.359 1.00 43.70 407 SER A C 1
ATOM 2060 O O . SER A 1 261 ? 41.150 24.635 17.385 1.00 55.09 407 SER A O 1
ATOM 2063 N N . ARG A 1 262 ? 41.511 22.679 18.397 1.00 40.94 408 ARG A N 1
ATOM 2064 C CA . ARG A 1 262 ? 42.269 22.128 17.271 1.00 43.84 408 ARG A CA 1
ATOM 2065 C C . ARG A 1 262 ? 41.386 21.743 16.071 1.00 58.20 408 ARG A C 1
ATOM 2066 O O . ARG A 1 262 ? 41.896 21.498 14.971 1.00 53.31 408 ARG A O 1
ATOM 2074 N N . SER A 1 263 ? 40.072 21.705 16.280 1.00 41.14 409 SER A N 1
ATOM 2075 C CA . SER A 1 263 ? 39.138 21.211 15.270 1.00 37.19 409 SER A CA 1
ATOM 2076 C C . SER A 1 263 ? 38.127 22.268 14.823 1.00 66.18 409 SER A C 1
ATOM 2077 O O . SER A 1 263 ? 37.190 21.954 14.085 1.00 38.79 409 SER A O 1
ATOM 2080 N N . GLY A 1 264 ? 38.309 23.510 15.269 1.00 38.95 410 GLY A N 1
ATOM 2081 C CA . GLY A 1 264 ? 37.380 24.582 14.938 1.00 45.33 410 GLY A CA 1
ATOM 2082 C C . GLY A 1 264 ? 36.003 24.316 15.519 1.00 50.20 410 GLY A C 1
ATOM 2083 O O . GLY A 1 264 ? 34.976 24.656 14.923 1.00 44.06 410 GLY A O 1
ATOM 2084 N N . ASN A 1 265 ? 36.008 23.699 16.696 1.00 40.79 411 ASN A N 1
ATOM 2085 C CA . ASN A 1 265 ? 34.808 23.303 17.423 1.00 36.83 411 ASN A CA 1
ATOM 2086 C C . ASN A 1 265 ? 33.916 22.348 16.637 1.00 35.32 411 ASN A C 1
ATOM 2087 O O . ASN A 1 265 ? 32.706 22.346 16.819 1.00 44.93 411 ASN A O 1
ATOM 2092 N N . HIS A 1 266 ? 34.524 21.531 15.781 1.00 42.23 412 HIS A N 1
ATOM 2093 C CA A HIS A 1 266 ? 33.779 20.517 15.037 0.70 43.07 412 HIS A CA 1
ATOM 2094 C CA B HIS A 1 266 ? 33.813 20.512 15.011 0.30 42.94 412 HIS A CA 1
ATOM 2095 C C . HIS A 1 266 ? 33.911 19.146 15.701 1.00 42.72 412 HIS A C 1
ATOM 2096 O O . HIS A 1 266 ? 33.121 18.238 15.431 1.00 42.05 412 HIS A O 1
ATOM 2109 N N . LYS A 1 267 ? 34.900 19.000 16.577 1.00 30.29 413 LYS A N 1
ATOM 2110 C CA . LYS A 1 267 ? 35.066 17.767 17.347 1.00 29.51 413 LYS A CA 1
ATOM 2111 C C . LYS A 1 267 ? 35.113 18.078 18.827 1.00 24.87 413 LYS A C 1
ATOM 2112 O O . LYS A 1 267 ? 35.429 19.191 19.229 1.00 27.53 413 LYS A O 1
ATOM 2118 N N . HIS A 1 268 ? 34.793 17.079 19.638 1.00 24.01 414 HIS A N 1
ATOM 2119 C CA . HIS A 1 268 ? 34.616 17.283 21.066 1.00 26.25 414 HIS A CA 1
ATOM 2120 C C . HIS A 1 268 ? 35.122 16.090 21.872 1.00 22.28 414 HIS A C 1
ATOM 2121 O O . HIS A 1 268 ? 35.364 15.024 21.320 1.00 26.68 414 HIS A O 1
ATOM 2128 N N . ALA A 1 269 ? 35.293 16.294 23.175 1.00 26.27 415 ALA A N 1
ATOM 2129 C CA . ALA A 1 269 ? 35.655 15.229 24.107 1.00 21.29 415 ALA A CA 1
ATOM 2130 C C . ALA A 1 269 ? 34.480 14.274 24.328 1.00 20.82 415 ALA A C 1
ATOM 2131 O O . ALA A 1 269 ? 33.351 14.545 23.925 1.00 19.21 415 ALA A O 1
ATOM 2133 N N . ASN A 1 270 ? 34.751 13.163 25.004 1.00 19.50 416 ASN A N 1
ATOM 2134 C CA . ASN A 1 270 ? 33.745 12.133 25.223 1.00 17.57 416 ASN A CA 1
ATOM 2135 C C . ASN A 1 270 ? 34.017 11.420 26.534 1.00 20.73 416 ASN A C 1
ATOM 2136 O O . ASN A 1 270 ? 35.049 10.767 26.662 1.00 17.93 416 ASN A O 1
ATOM 2141 N N . VAL A 1 271 ? 33.108 11.545 27.507 1.00 19.42 417 VAL A N 1
ATOM 2142 C CA . VAL A 1 271 ? 33.325 10.916 28.809 1.00 18.00 417 VAL A CA 1
ATOM 2143 C C . VAL A 1 271 ? 33.351 9.405 28.660 1.00 20.32 417 VAL A C 1
ATOM 2144 O O . VAL A 1 271 ? 33.948 8.704 29.477 1.00 18.77 417 VAL A O 1
ATOM 2148 N N . GLY A 1 272 ? 32.687 8.901 27.623 1.00 18.12 418 GLY A N 1
ATOM 2149 C CA . GLY A 1 272 ? 32.684 7.472 27.338 1.00 20.83 418 GLY A CA 1
ATOM 2150 C C . GLY A 1 272 ? 34.048 6.906 26.954 1.00 24.79 418 GLY A C 1
ATOM 2151 O O . GLY A 1 272 ? 34.241 5.695 26.953 1.00 23.36 418 GLY A O 1
ATOM 2152 N N . LEU A 1 273 ? 34.979 7.786 26.606 1.00 22.83 419 LEU A N 1
ATOM 2153 C CA . LEU A 1 273 ? 36.365 7.418 26.347 1.00 21.21 419 LEU A CA 1
ATOM 2154 C C . LEU A 1 273 ? 37.235 7.719 27.551 1.00 22.06 419 LEU A C 1
ATOM 2155 O O . LEU A 1 273 ? 38.164 6.981 27.877 1.00 25.17 419 LEU A O 1
ATOM 2160 N N . ILE A 1 274 ? 36.916 8.810 28.220 1.00 20.37 420 ILE A N 1
ATOM 2161 C CA . ILE A 1 274 ? 37.679 9.242 29.371 1.00 18.64 420 ILE A CA 1
ATOM 2162 C C . ILE A 1 274 ? 37.565 8.273 30.553 1.00 18.88 420 ILE A C 1
ATOM 2163 O O . ILE A 1 274 ? 38.567 7.895 31.179 1.00 20.28 420 ILE A O 1
ATOM 2168 N N . ILE A 1 275 ? 36.342 7.880 30.867 1.00 14.29 421 ILE A N 1
ATOM 2169 C CA . ILE A 1 275 ? 36.125 7.059 32.044 1.00 16.77 421 ILE A CA 1
ATOM 2170 C C . ILE A 1 275 ? 36.837 5.684 31.918 1.00 17.46 421 ILE A C 1
ATOM 2171 O O . ILE A 1 275 ? 37.503 5.256 32.863 1.00 18.55 421 ILE A O 1
ATOM 2176 N N . PRO A 1 276 ? 36.719 5.001 30.770 1.00 18.39 422 PRO A N 1
ATOM 2177 C CA . PRO A 1 276 ? 37.425 3.707 30.721 1.00 21.28 422 PRO A CA 1
ATOM 2178 C C . PRO A 1 276 ? 38.945 3.825 30.855 1.00 18.89 422 PRO A C 1
ATOM 2179 O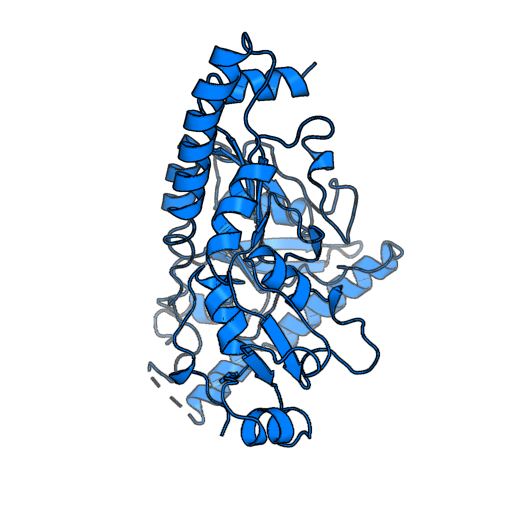 O . PRO A 1 276 ? 39.583 2.937 31.438 1.00 20.96 422 PRO A O 1
ATOM 2183 N N . LYS A 1 277 ? 39.521 4.917 30.356 1.00 23.55 423 LYS A N 1
ATOM 2184 C CA . LYS A 1 277 ? 40.947 5.148 30.533 1.00 27.45 423 LYS A CA 1
ATOM 2185 C C . LYS A 1 277 ? 41.341 5.286 32.007 1.00 26.97 423 LYS A C 1
ATOM 2186 O O . LYS A 1 277 ? 42.405 4.821 32.405 1.00 28.24 423 LYS A O 1
ATOM 2192 N N . MET A 1 278 ? 40.497 5.924 32.813 1.00 24.15 424 MET A N 1
ATOM 2193 C CA . MET A 1 278 ? 40.751 6.045 34.248 1.00 22.99 424 MET A CA 1
ATOM 2194 C C . MET A 1 278 ? 40.677 4.686 34.939 1.00 23.24 424 MET A C 1
ATOM 2195 O O . MET A 1 278 ? 41.552 4.299 35.706 1.00 29.61 424 MET A O 1
ATOM 2200 N N . LYS A 1 279 ? 39.611 3.964 34.655 1.00 20.88 425 LYS A N 1
ATOM 2201 C CA . LYS A 1 279 ? 39.363 2.685 35.295 1.00 20.23 425 LYS A CA 1
ATOM 2202 C C . LYS A 1 279 ? 40.417 1.627 34.984 1.00 18.31 425 LYS A C 1
ATOM 2203 O O . LYS A 1 279 ? 40.746 0.808 35.842 1.00 20.39 425 LYS A O 1
ATOM 2209 N N . GLN A 1 280 ? 40.946 1.645 33.765 1.00 24.21 426 GLN A N 1
ATOM 2210 C CA . GLN A 1 280 ? 41.763 0.526 33.277 1.00 26.44 426 GLN A CA 1
ATOM 2211 C C . GLN A 1 280 ? 43.131 0.469 33.923 1.00 24.39 426 GLN A C 1
ATOM 2212 O O . GLN A 1 280 ? 43.799 -0.565 33.885 1.00 25.60 426 GLN A O 1
ATOM 2218 N N . LYS A 1 281 ? 43.527 1.574 34.545 1.00 23.61 427 LYS A N 1
ATOM 2219 C CA . LYS A 1 281 ? 44.732 1.616 35.368 1.00 24.34 427 LYS A CA 1
ATOM 2220 C C . LYS A 1 281 ? 44.668 0.726 36.620 1.00 24.16 427 LYS A C 1
ATOM 2221 O O . LYS A 1 281 ? 45.690 0.276 37.104 1.00 32.97 427 LYS A O 1
ATOM 2227 N N . VAL A 1 282 ? 43.480 0.507 37.174 1.00 23.95 428 VAL A N 1
ATOM 2228 C CA . VAL A 1 282 ? 43.371 -0.147 38.486 1.00 26.79 428 VAL A CA 1
ATOM 2229 C C . VAL A 1 282 ? 43.852 -1.602 38.534 1.00 18.92 428 VAL A C 1
ATOM 2230 O O . VAL A 1 282 ? 44.664 -1.945 39.390 1.00 23.39 428 VAL A O 1
ATOM 2234 N N . LEU A 1 283 ? 43.344 -2.460 37.655 1.00 19.98 429 LEU A N 1
ATOM 2235 C CA . LEU A 1 283 ? 43.744 -3.859 37.652 1.00 21.63 429 LEU A CA 1
ATOM 2236 C C . LEU A 1 283 ? 44.559 -4.189 36.406 1.00 23.15 429 LEU A C 1
ATOM 2237 O O . LEU A 1 283 ? 44.641 -5.336 35.987 1.00 28.42 429 LEU A O 1
ATOM 2242 N N . LYS A 1 284 ? 45.163 -3.172 35.819 1.00 24.21 430 LYS A N 1
ATOM 2243 C CA . LYS A 1 284 ? 46.062 -3.386 34.691 1.00 26.56 430 LYS A CA 1
ATOM 2244 C C . LYS A 1 284 ? 47.121 -4.432 35.047 1.00 29.56 430 LYS A C 1
ATOM 2245 O O . LYS A 1 284 ? 47.762 -4.330 36.088 1.00 31.07 430 LYS A O 1
ATOM 2251 N N . GLY A 1 285 ? 47.296 -5.436 34.183 1.00 27.56 431 GLY A N 1
ATOM 2252 C CA . GLY A 1 285 ? 48.291 -6.477 34.381 1.00 31.20 431 GLY A CA 1
ATOM 2253 C C . GLY A 1 285 ? 47.759 -7.691 35.124 1.00 32.71 431 GLY A C 1
ATOM 2254 O O . GLY A 1 285 ? 48.415 -8.729 35.176 1.00 34.85 431 GLY A O 1
ATOM 2255 N N . CYS A 1 286 ? 46.583 -7.566 35.731 1.00 27.94 432 CYS A N 1
ATOM 2256 C CA . CYS A 1 286 ? 45.954 -8.722 36.366 1.00 21.68 432 CYS A CA 1
ATOM 2257 C C . CYS A 1 286 ? 45.323 -9.629 35.315 1.00 22.94 432 CYS A C 1
ATOM 2258 O O . CYS A 1 286 ? 44.693 -9.156 34.378 1.00 22.25 432 CYS A O 1
ATOM 2261 N N . ARG A 1 287 ? 45.538 -10.934 35.469 1.00 27.10 433 ARG A N 1
ATOM 2262 C CA . ARG A 1 287 ? 44.857 -11.950 34.679 1.00 22.23 433 ARG A CA 1
ATOM 2263 C C . ARG A 1 287 ? 44.123 -12.862 35.658 1.00 24.68 433 ARG A C 1
ATOM 2264 O O . ARG A 1 287 ? 44.744 -13.585 36.436 1.00 25.22 433 ARG A O 1
ATOM 2272 N N . LEU A 1 288 ? 42.798 -12.819 35.613 1.00 22.29 434 LEU A N 1
ATOM 2273 C CA . LEU A 1 288 ? 41.966 -13.486 36.613 1.00 23.30 434 LEU A CA 1
ATOM 2274 C C . LEU A 1 288 ? 41.405 -14.826 36.135 1.00 24.58 434 LEU A C 1
ATOM 2275 O O . LEU A 1 288 ? 40.867 -14.921 35.032 1.00 22.99 434 LEU A O 1
ATOM 2280 N N . LEU A 1 289 ? 41.526 -15.845 36.985 1.00 23.78 435 LEU A N 1
ATOM 2281 C CA . LEU A 1 289 ? 40.834 -17.129 36.796 1.00 25.99 435 LEU A CA 1
ATOM 2282 C C . LEU A 1 289 ? 39.844 -17.329 37.952 1.00 28.11 435 LEU A C 1
ATOM 2283 O O . LEU A 1 289 ? 40.220 -17.257 39.128 1.00 30.14 435 LEU A O 1
ATOM 2288 N N . PHE A 1 290 ? 38.574 -17.542 37.624 1.00 25.62 436 PHE A N 1
ATOM 2289 C CA . PHE A 1 290 ? 37.558 -17.779 38.645 1.00 27.83 436 PHE A CA 1
ATOM 2290 C C . PHE A 1 290 ? 37.391 -19.266 38.991 1.00 32.31 436 PHE A C 1
ATOM 2291 O O . PHE A 1 290 ? 37.428 -20.138 38.118 1.00 30.20 436 PHE A O 1
ATOM 2299 N N . SER A 1 291 ? 37.211 -19.541 40.282 1.00 33.25 437 SER A N 1
ATOM 2300 C CA . SER A 1 291 ? 36.928 -20.894 40.762 1.00 29.52 437 SER A CA 1
ATOM 2301 C C . SER A 1 291 ? 35.721 -20.879 41.694 1.00 41.54 437 SER A C 1
ATOM 2302 O O . SER A 1 291 ? 35.781 -20.295 42.781 1.00 33.44 437 SER A O 1
ATOM 2305 N N . GLY A 1 292 ? 34.631 -21.513 41.260 1.00 42.61 438 GLY A N 1
ATOM 2306 C CA . GLY A 1 292 ? 33.431 -21.641 42.075 1.00 47.87 438 GLY A CA 1
ATOM 2307 C C . GLY A 1 292 ? 32.663 -20.345 42.325 1.00 37.52 438 GLY A C 1
ATOM 2308 O O . GLY A 1 292 ? 31.888 -20.258 43.277 1.00 46.25 438 GLY A O 1
ATOM 2309 N N . VAL A 1 293 ? 32.858 -19.354 41.462 1.00 30.01 439 VAL A N 1
ATOM 2310 C CA . VAL A 1 293 ? 32.215 -18.045 41.610 1.00 29.84 439 VAL A CA 1
ATOM 2311 C C . VAL A 1 293 ? 31.069 -17.881 40.617 1.00 52.60 439 VAL A C 1
ATOM 2312 O O . VAL A 1 293 ? 29.996 -17.385 40.967 1.00 37.68 439 VAL A O 1
ATOM 2316 N N . ILE A 1 294 ? 31.312 -18.286 39.373 1.00 34.69 440 ILE A N 1
ATOM 2317 C CA . ILE A 1 294 ? 30.282 -18.255 38.357 1.00 32.54 440 ILE A CA 1
ATOM 2318 C C . ILE A 1 294 ? 29.612 -19.617 38.374 1.00 37.11 440 ILE A C 1
ATOM 2319 O O . ILE A 1 294 ? 30.297 -20.638 38.414 1.00 43.86 440 ILE A O 1
ATOM 2324 N N . PRO A 1 295 ? 28.269 -19.645 38.375 1.00 47.33 441 PRO A N 1
ATOM 2325 C CA . PRO A 1 295 ? 27.585 -20.940 38.460 1.00 51.49 441 PRO A CA 1
ATOM 2326 C C . PRO A 1 295 ? 27.946 -21.875 37.313 1.00 54.01 441 PRO A C 1
ATOM 2327 O O . PRO A 1 295 ? 28.247 -21.417 36.207 1.00 46.51 441 PRO A O 1
ATOM 2331 N N . LEU A 1 296 ? 27.923 -23.175 37.588 1.00 74.02 442 LEU A N 1
ATOM 2332 C CA . LEU A 1 296 ? 28.160 -24.184 36.561 1.00 65.74 442 LEU A CA 1
ATOM 2333 C C . LEU A 1 296 ? 27.100 -24.066 35.471 1.00 69.83 442 LEU A C 1
ATOM 2334 O O . LEU A 1 296 ? 25.906 -24.185 35.748 1.00 82.35 442 LEU A O 1
ATOM 2336 N N . GLY A 1 297 ? 27.544 -23.815 34.240 1.00 81.89 443 GLY A N 1
ATOM 2337 C CA . GLY A 1 297 ? 26.644 -23.680 33.106 1.00 70.20 443 GLY A CA 1
ATOM 2338 C C . GLY A 1 297 ? 26.430 -22.240 32.676 1.00 58.41 443 GLY A C 1
ATOM 2339 O O . GLY A 1 297 ? 25.738 -21.979 31.691 1.00 60.24 443 GLY A O 1
ATOM 2340 N N . VAL A 1 298 ? 27.014 -21.307 33.420 1.00 56.60 444 VAL A N 1
ATOM 2341 C CA . VAL A 1 298 ? 26.931 -19.888 33.093 1.00 56.84 444 VAL A CA 1
ATOM 2342 C C . VAL A 1 298 ? 28.203 -19.435 32.386 1.00 61.40 444 VAL A C 1
ATOM 2343 O O . VAL A 1 298 ? 29.312 -19.806 32.783 1.00 44.47 444 VAL A O 1
ATOM 2347 N N . ASP A 1 299 ? 28.041 -18.620 31.349 1.00 38.39 445 ASP A N 1
ATOM 2348 C CA . ASP A 1 299 ? 29.178 -18.128 30.583 1.00 40.68 445 ASP A CA 1
ATOM 2349 C C . ASP A 1 299 ? 29.994 -17.127 31.397 1.00 36.14 445 ASP A C 1
ATOM 2350 O O . ASP A 1 299 ? 29.471 -16.104 31.852 1.00 36.12 445 ASP A O 1
ATOM 2355 N N . VAL A 1 300 ? 31.279 -17.425 31.564 1.00 34.10 446 VAL A N 1
ATOM 2356 C CA . VAL A 1 300 ? 32.155 -16.620 32.405 1.00 34.45 446 VAL A CA 1
ATOM 2357 C C . VAL A 1 300 ? 32.439 -15.215 31.852 1.00 30.97 446 VAL A C 1
ATOM 2358 O O . VAL A 1 300 ? 32.320 -14.227 32.578 1.00 26.07 446 VAL A O 1
ATOM 2362 N N . LEU A 1 301 ? 32.821 -15.115 30.580 1.00 28.00 447 LEU A N 1
ATOM 2363 C CA . LEU A 1 301 ? 33.288 -13.836 30.051 1.00 32.45 447 LEU A CA 1
ATOM 2364 C C . LEU A 1 301 ? 32.175 -12.800 29.902 1.00 32.38 447 LEU A C 1
ATOM 2365 O O . LEU A 1 301 ? 32.457 -11.605 29.852 1.00 32.14 447 LEU A O 1
ATOM 2370 N N . SER A 1 302 ? 30.924 -13.250 29.852 1.00 25.51 448 SER A N 1
ATOM 2371 C CA . SER A 1 302 ? 29.791 -12.333 29.757 1.00 37.45 448 SER A CA 1
ATOM 2372 C C . SER A 1 302 ? 29.086 -12.129 31.118 1.00 29.97 448 SER A C 1
ATOM 2373 O O . SER A 1 302 ? 28.076 -11.432 31.202 1.00 29.18 448 SER A O 1
ATOM 2376 N N . SER A 1 303 ? 29.627 -12.728 32.174 1.00 23.29 449 SER A N 1
ATOM 2377 C CA . SER A 1 303 ? 29.071 -12.581 33.512 1.00 27.35 449 SER A CA 1
ATOM 2378 C C . SER A 1 303 ? 29.320 -11.173 34.054 1.00 21.53 449 SER A C 1
ATOM 2379 O O . SER A 1 303 ? 30.259 -10.493 33.643 1.00 19.75 449 SER A O 1
ATOM 2382 N N . ASP A 1 304 ? 28.478 -10.745 34.983 1.00 20.80 450 ASP A N 1
ATOM 2383 C CA . ASP A 1 304 ? 28.596 -9.400 35.530 1.00 18.88 450 ASP A CA 1
ATOM 2384 C C . ASP A 1 304 ? 29.959 -9.209 36.152 1.00 18.17 450 ASP A C 1
ATOM 2385 O O . ASP A 1 304 ? 30.616 -8.203 35.914 1.00 21.65 450 ASP A O 1
ATOM 2390 N N . ILE A 1 305 ? 30.414 -10.178 36.937 1.00 20.13 451 ILE A N 1
ATOM 2391 C CA . ILE A 1 305 ? 31.695 -9.990 37.639 1.00 16.13 451 ILE A CA 1
ATOM 2392 C C . ILE A 1 305 ? 32.882 -9.898 36.671 1.00 17.80 451 ILE A C 1
ATOM 2393 O O . ILE A 1 305 ? 33.826 -9.122 36.888 1.00 19.83 451 ILE A O 1
ATOM 2398 N N . ALA A 1 306 ? 32.840 -10.665 35.594 1.00 16.60 452 ALA A N 1
ATOM 2399 C CA . ALA A 1 306 ? 33.877 -10.563 34.562 1.00 19.82 452 ALA A CA 1
ATOM 2400 C C . ALA A 1 306 ? 33.864 -9.196 33.878 1.00 15.71 452 ALA A C 1
ATOM 2401 O O . ALA A 1 306 ? 34.905 -8.596 33.674 1.00 21.39 452 ALA A O 1
ATOM 2403 N N . LYS A 1 307 ? 32.682 -8.707 33.539 1.00 17.56 453 LYS A N 1
ATOM 2404 C CA . LYS A 1 307 ? 32.549 -7.426 32.863 1.00 22.45 453 LYS A CA 1
ATOM 2405 C C . LYS A 1 307 ? 32.989 -6.278 33.781 1.00 15.28 453 LYS A C 1
ATOM 2406 O O . LYS A 1 307 ? 33.633 -5.316 33.348 1.00 16.53 453 LYS A O 1
ATOM 2412 N N . TRP A 1 308 ? 32.621 -6.382 35.045 1.00 15.42 454 TRP A N 1
ATOM 2413 C CA . TRP A 1 308 ? 33.043 -5.402 36.038 1.00 16.78 454 TRP A CA 1
ATOM 2414 C C . TRP A 1 308 ? 34.573 -5.383 36.099 1.00 21.68 454 TRP A C 1
ATOM 2415 O O . TRP A 1 308 ? 35.205 -4.326 35.935 1.00 15.60 454 TRP A O 1
ATOM 2426 N N . ALA A 1 309 ? 35.180 -6.560 36.270 1.00 20.03 455 ALA A N 1
ATOM 2427 C CA . ALA A 1 309 ? 36.639 -6.654 36.338 1.00 21.04 455 ALA A CA 1
ATOM 2428 C C . ALA A 1 309 ? 37.316 -6.126 35.059 1.00 20.01 455 ALA A C 1
ATOM 2429 O O . ALA A 1 309 ? 38.290 -5.386 35.116 1.00 16.43 455 ALA A O 1
ATOM 2431 N N . MET A 1 310 ? 36.811 -6.515 33.901 1.00 16.35 456 MET A N 1
ATOM 2432 C CA . MET A 1 310 ? 37.457 -6.102 32.665 1.00 22.00 456 MET A CA 1
ATOM 2433 C C . MET A 1 310 ? 37.353 -4.583 32.450 1.00 18.88 456 MET A C 1
ATOM 2434 O O . MET A 1 310 ? 38.233 -3.986 31.834 1.00 17.54 456 MET A O 1
ATOM 2439 N N . SER A 1 311 ? 36.315 -3.958 32.990 1.00 19.36 457 SER A N 1
ATOM 2440 C CA . SER A 1 311 ? 36.191 -2.500 32.857 1.00 21.25 457 SER A CA 1
ATOM 2441 C C . SER A 1 311 ? 37.291 -1.782 33.640 1.00 19.98 457 SER A C 1
ATOM 2442 O O . SER A 1 311 ? 37.589 -0.628 33.352 1.00 20.52 457 SER A O 1
ATOM 2445 N N . PHE A 1 312 ? 37.874 -2.466 34.630 1.00 20.18 458 PHE A N 1
ATOM 2446 C CA . PHE A 1 312 ? 38.987 -1.901 35.408 1.00 21.61 458 PHE A CA 1
ATOM 2447 C C . PHE A 1 312 ? 40.355 -2.467 34.988 1.00 21.58 458 PHE A C 1
ATOM 2448 O O . PHE A 1 312 ? 41.328 -2.428 35.733 1.00 22.01 458 PHE A O 1
ATOM 2456 N N . GLY A 1 313 ? 40.418 -2.967 33.760 1.00 19.60 459 GLY A N 1
ATOM 2457 C CA . GLY A 1 313 ? 41.685 -3.298 33.141 1.00 20.31 459 GLY A CA 1
ATOM 2458 C C . GLY A 1 313 ? 42.131 -4.748 33.292 1.00 24.32 459 GLY A C 1
ATOM 2459 O O . GLY A 1 313 ? 43.150 -5.138 32.732 1.00 22.96 459 GLY A O 1
ATOM 2460 N N . ALA A 1 314 ? 41.372 -5.561 34.019 1.00 22.16 460 ALA A N 1
ATOM 2461 C CA . ALA A 1 314 ? 41.770 -6.953 34.221 1.00 20.86 460 ALA A CA 1
ATOM 2462 C C . ALA A 1 314 ? 41.473 -7.783 32.993 1.00 25.58 460 ALA A C 1
ATOM 2463 O O . ALA A 1 314 ? 40.486 -7.560 32.304 1.00 23.46 460 ALA A O 1
ATOM 2465 N N . GLU A 1 315 ? 42.357 -8.733 32.715 1.00 23.55 461 GLU A N 1
ATOM 2466 C CA . GLU A 1 315 ? 42.063 -9.804 31.768 1.00 19.43 461 GLU A CA 1
ATOM 2467 C C . GLU A 1 315 ? 41.417 -10.944 32.546 1.00 23.64 461 GLU A C 1
ATOM 2468 O O . GLU A 1 315 ? 41.700 -11.121 33.737 1.00 24.76 461 GLU A O 1
ATOM 2474 N N . VAL A 1 316 ? 40.521 -11.676 31.891 1.00 23.39 462 VAL A N 1
ATOM 2475 C CA . VAL A 1 316 ? 39.931 -12.881 32.466 1.00 22.33 462 VAL A CA 1
ATOM 2476 C C . VAL A 1 316 ? 40.294 -14.087 31.592 1.00 26.25 462 VAL A C 1
ATOM 2477 O O . VAL A 1 316 ? 40.152 -14.050 30.366 1.00 28.95 462 VAL A O 1
ATOM 2481 N N . VAL A 1 317 ? 40.780 -15.145 32.229 1.00 24.70 463 VAL A N 1
ATOM 2482 C CA . VAL A 1 317 ? 41.119 -16.381 31.541 1.00 31.37 463 VAL A CA 1
ATOM 2483 C C . VAL A 1 317 ? 40.269 -17.521 32.098 1.00 33.01 463 VAL A C 1
ATOM 2484 O O . VAL A 1 317 ? 39.635 -17.380 33.153 1.00 27.40 463 VAL A O 1
ATOM 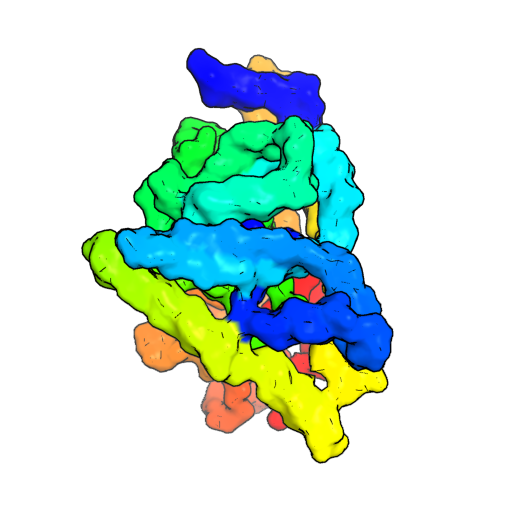2488 N N . LEU A 1 318 ? 40.284 -18.649 31.393 1.00 28.40 464 LEU A N 1
ATOM 2489 C CA . LEU A 1 318 ? 39.417 -19.773 31.715 1.00 27.70 464 LEU A CA 1
ATOM 2490 C C . LEU A 1 318 ? 40.180 -21.029 32.120 1.00 30.26 464 LEU A C 1
ATOM 2491 O O . LEU A 1 318 ? 39.570 -22.007 32.567 1.00 34.50 464 LEU A O 1
ATOM 2496 N N . ASP A 1 319 ? 41.501 -21.019 31.957 1.00 35.94 465 ASP A N 1
ATOM 2497 C CA . ASP A 1 319 ? 42.316 -22.155 32.388 1.00 33.20 465 ASP A CA 1
ATOM 2498 C C . ASP A 1 319 ? 43.738 -21.693 32.706 1.00 31.55 465 ASP A C 1
ATOM 2499 O O . ASP A 1 319 ? 43.999 -20.487 32.744 1.00 35.43 465 ASP A O 1
ATOM 2504 N N . PHE A 1 320 ? 44.642 -22.644 32.934 1.00 33.70 466 PHE A N 1
ATOM 2505 C CA . PHE A 1 320 ? 46.008 -22.341 33.360 1.00 46.31 466 PHE A CA 1
ATOM 2506 C C . PHE A 1 320 ? 47.012 -22.339 32.205 1.00 40.13 466 PHE A C 1
ATOM 2507 O O . PHE A 1 320 ? 48.206 -22.164 32.435 1.00 42.24 466 PHE A O 1
ATOM 2515 N N . SER A 1 321 ? 46.531 -22.542 30.979 1.00 49.65 467 SER A N 1
ATOM 2516 C CA . SER A 1 321 ? 47.397 -22.591 29.792 1.00 70.38 467 SER A CA 1
ATOM 2517 C C . SER A 1 321 ? 48.335 -21.381 29.723 1.00 50.66 467 SER A C 1
ATOM 2518 O O . SER A 1 321 ? 49.523 -21.516 29.427 1.00 48.07 467 SER A O 1
ATOM 2521 N N . VAL A 1 322 ? 47.780 -20.201 29.975 1.00 52.76 468 VAL A N 1
ATOM 2522 C CA . VAL A 1 322 ? 48.568 -19.018 30.298 1.00 49.40 468 VAL A CA 1
ATOM 2523 C C . VAL A 1 322 ? 48.264 -18.707 31.758 1.00 45.11 468 VAL A C 1
ATOM 2524 O O . VAL A 1 322 ? 47.166 -18.240 32.057 1.00 43.64 468 VAL A O 1
ATOM 2528 N N . PRO A 1 323 ? 49.210 -19.000 32.673 1.00 46.57 469 PRO A N 1
ATOM 2529 C CA . PRO A 1 323 ? 48.927 -18.904 34.111 1.00 41.36 469 PRO A CA 1
ATOM 2530 C C . PRO A 1 323 ? 48.360 -17.549 34.527 1.00 48.30 469 PRO A C 1
ATOM 2531 O O . PRO A 1 323 ? 48.929 -16.509 34.181 1.00 44.10 469 PRO A O 1
ATOM 2535 N N . PRO A 1 324 ? 47.235 -17.557 35.249 1.00 30.79 470 PRO A N 1
ATOM 2536 C CA . PRO A 1 324 ? 46.695 -16.301 35.746 1.00 26.63 470 PRO A CA 1
ATOM 2537 C C . PRO A 1 324 ? 47.598 -15.684 36.806 1.00 26.39 470 PRO A C 1
ATOM 2538 O O . PRO A 1 324 ? 48.477 -16.364 37.345 1.00 28.29 470 PRO A O 1
ATOM 2542 N N . THR A 1 325 ? 47.371 -14.414 37.109 1.00 26.13 471 THR A N 1
ATOM 2543 C CA . THR A 1 325 ? 48.065 -13.767 38.210 1.00 25.38 471 THR A CA 1
ATOM 2544 C C . THR A 1 325 ? 47.297 -14.075 39.493 1.00 26.72 471 THR A C 1
ATOM 2545 O O . THR A 1 325 ? 47.886 -14.216 40.570 1.00 26.70 471 THR A O 1
ATOM 2549 N N . HIS A 1 326 ? 45.975 -14.185 39.359 1.00 26.68 472 HIS A N 1
ATOM 2550 C CA . HIS A 1 326 ? 45.075 -14.406 40.495 1.00 22.51 472 HIS A CA 1
ATOM 2551 C C . HIS A 1 326 ? 44.080 -15.525 40.238 1.00 25.10 472 HIS A C 1
ATOM 2552 O O . HIS A 1 326 ? 43.470 -15.586 39.162 1.00 25.53 472 HIS A O 1
ATOM 2559 N N . LEU A 1 327 ? 43.902 -16.374 41.247 1.00 23.48 473 LEU A N 1
ATOM 2560 C CA . LEU A 1 327 ? 42.760 -17.267 41.333 1.00 23.62 473 LEU A CA 1
ATOM 2561 C C . LEU A 1 327 ? 41.739 -16.694 42.317 1.00 26.83 473 LEU A C 1
ATOM 2562 O O . LEU A 1 327 ? 42.020 -16.592 43.515 1.00 26.79 473 LEU A O 1
ATOM 2567 N N . ILE A 1 328 ? 40.565 -16.323 41.806 1.00 21.63 474 ILE A N 1
ATOM 2568 C CA . ILE A 1 328 ? 39.469 -15.800 42.621 1.00 27.89 474 ILE A CA 1
ATOM 2569 C C . ILE A 1 328 ? 38.580 -16.972 42.982 1.00 31.97 474 ILE A C 1
ATOM 2570 O O . ILE A 1 328 ? 37.831 -17.465 42.139 1.00 27.56 474 ILE A O 1
ATOM 2575 N N . ALA A 1 329 ? 38.665 -17.435 44.224 1.00 27.49 475 ALA A N 1
ATOM 2576 C CA . ALA A 1 329 ? 37.997 -18.670 44.605 1.00 31.23 475 ALA A CA 1
ATOM 2577 C C . ALA A 1 329 ? 36.966 -18.471 45.708 1.00 41.04 475 ALA A C 1
ATOM 2578 O O . ALA A 1 329 ? 37.146 -17.652 46.608 1.00 38.76 475 ALA A O 1
ATOM 2580 N N . ALA A 1 330 ? 35.888 -19.242 45.624 1.00 41.72 476 ALA A N 1
ATOM 2581 C CA . ALA A 1 330 ? 34.821 -19.204 46.614 1.00 67.04 476 ALA A CA 1
ATOM 2582 C C . ALA A 1 330 ? 34.950 -20.365 47.604 1.00 71.28 476 ALA A C 1
ATOM 2583 O O . ALA A 1 330 ? 34.740 -20.190 48.805 1.00 56.54 476 ALA A O 1
ATOM 2585 N N . LYS A 1 331 ? 35.289 -21.547 47.089 1.00 69.84 477 LYS A N 1
ATOM 2586 C CA . LYS A 1 331 ? 35.486 -22.739 47.918 1.00 75.12 477 LYS A CA 1
ATOM 2587 C C . LYS A 1 331 ? 36.931 -23.218 47.830 1.00 63.56 477 LYS A C 1
ATOM 2588 O O . LYS A 1 331 ? 37.544 -23.199 46.764 1.00 88.75 477 LYS A O 1
ATOM 2590 N N . ILE A 1 332 ? 37.469 -23.659 48.959 1.00 66.08 478 ILE A N 1
ATOM 2591 C CA . ILE A 1 332 ? 38.875 -24.024 49.044 1.00 67.77 478 ILE A CA 1
ATOM 2592 C C . ILE A 1 332 ? 39.188 -25.383 48.399 1.00 76.03 478 ILE A C 1
ATOM 2593 O O . ILE A 1 332 ? 40.297 -25.592 47.895 1.00 65.75 478 ILE A O 1
ATOM 2598 N N . ARG A 1 333 ? 38.222 -26.299 48.409 1.00 72.22 479 ARG A N 1
ATOM 2599 C CA . ARG A 1 333 ? 38.469 -27.671 47.952 1.00 92.45 479 ARG A CA 1
ATOM 2600 C C . ARG A 1 333 ? 38.117 -27.875 46.471 1.00 77.38 479 ARG A C 1
ATOM 2601 O O . ARG A 1 333 ? 37.101 -28.492 46.145 1.00 68.57 479 ARG A O 1
ATOM 2603 N N . THR A 1 334 ? 38.971 -27.357 45.587 1.00 76.22 480 T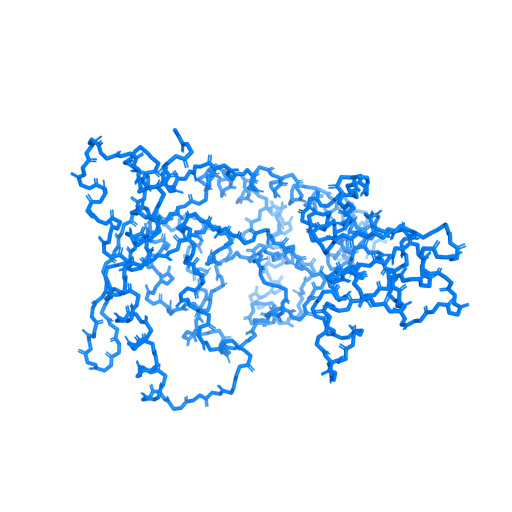HR A N 1
ATOM 2604 C CA . THR A 1 334 ? 38.803 -27.507 44.139 1.00 63.82 480 THR A CA 1
ATOM 2605 C C . THR A 1 334 ? 40.151 -27.793 43.481 1.00 60.17 480 THR A C 1
ATOM 2606 O O . THR A 1 334 ? 41.193 -27.432 44.032 1.00 55.00 480 THR A O 1
ATOM 2610 N N . GLU A 1 335 ? 40.142 -28.421 42.304 1.00 55.36 481 GLU A N 1
ATOM 2611 C CA A GLU A 1 335 ? 41.390 -28.763 41.625 0.63 64.98 481 GLU A CA 1
ATOM 2612 C CA B GLU A 1 335 ? 41.387 -28.765 41.618 0.37 62.18 481 GLU A CA 1
ATOM 2613 C C . GLU A 1 335 ? 42.059 -27.510 41.064 1.00 46.29 481 GLU A C 1
ATOM 2614 O O . GLU A 1 335 ? 43.272 -27.491 40.864 1.00 49.85 481 GLU A O 1
ATOM 2625 N N . LYS A 1 336 ? 41.265 -26.469 40.814 1.00 39.96 482 LYS A N 1
ATOM 2626 C CA . LYS A 1 336 ? 41.808 -25.189 40.362 1.00 36.71 482 LYS A CA 1
ATOM 2627 C C . LYS A 1 336 ? 42.682 -24.571 41.447 1.00 38.14 482 LYS A C 1
ATOM 2628 O O . LYS A 1 336 ? 43.776 -24.087 41.165 1.00 41.89 482 LYS A O 1
ATOM 2634 N N . VAL A 1 337 ? 42.189 -24.573 42.685 1.00 41.29 483 VAL A N 1
ATOM 2635 C CA . VAL A 1 337 ? 42.984 -24.104 43.823 1.00 47.79 483 VAL A CA 1
ATOM 2636 C C . VAL A 1 337 ? 44.228 -24.975 44.016 1.00 41.30 483 VAL A C 1
ATOM 2637 O O . VAL A 1 337 ? 45.318 -24.450 44.202 1.00 56.03 483 VAL A O 1
ATOM 2641 N N . LYS A 1 338 ? 44.076 -26.298 43.974 1.00 50.29 484 LYS A N 1
ATOM 2642 C CA . LYS A 1 338 ? 45.223 -27.192 44.144 1.00 59.10 484 LYS A CA 1
ATOM 2643 C C . LYS A 1 338 ? 46.273 -26.945 43.062 1.00 67.57 484 LYS A C 1
ATOM 2644 O O . LYS A 1 338 ? 47.481 -26.969 43.329 1.00 45.51 484 LYS A O 1
ATOM 2650 N N . LYS A 1 339 ? 45.806 -26.712 41.841 1.00 44.31 485 LYS A N 1
ATOM 2651 C CA . LYS A 1 339 ? 46.703 -26.517 40.713 1.00 48.16 485 LYS A CA 1
ATOM 2652 C C . LYS A 1 339 ? 47.409 -25.176 40.870 1.00 46.09 485 LYS A C 1
ATOM 2653 O O . LYS A 1 339 ? 48.614 -25.078 40.676 1.00 48.07 485 LYS A O 1
ATOM 2659 N N . ALA A 1 340 ? 46.650 -24.146 41.229 1.00 40.97 486 ALA A N 1
ATOM 2660 C CA . ALA A 1 340 ? 47.216 -22.815 41.456 1.00 40.32 486 ALA A CA 1
ATOM 2661 C C . ALA A 1 340 ? 48.290 -22.833 42.551 1.00 43.65 486 ALA A C 1
ATOM 2662 O O . ALA A 1 340 ? 49.365 -22.257 42.389 1.00 44.40 486 ALA A O 1
ATOM 2664 N N . VAL A 1 341 ? 47.995 -23.494 43.664 1.00 50.49 487 VAL A N 1
ATOM 2665 C CA . VAL A 1 341 ? 48.944 -23.593 44.765 1.00 61.79 487 VAL A CA 1
ATOM 2666 C C . VAL A 1 341 ? 50.170 -24.398 44.354 1.00 48.37 487 VAL A C 1
ATOM 2667 O O . VAL A 1 341 ? 51.297 -24.029 44.674 1.00 78.59 487 VAL A O 1
ATOM 2671 N N . SER A 1 342 ? 49.957 -25.502 43.649 1.00 52.54 488 SER A N 1
ATOM 2672 C CA . SER A 1 342 ? 51.072 -26.380 43.299 1.00 62.20 488 SER A CA 1
ATOM 2673 C C . SER A 1 342 ? 51.967 -25.711 42.254 1.00 61.84 488 SER A C 1
ATOM 2674 O O . SER A 1 342 ? 53.179 -25.907 42.246 1.00 65.39 488 SER A O 1
ATOM 2677 N N . MET A 1 343 ? 51.366 -24.909 41.381 1.00 58.44 489 MET A N 1
ATOM 2678 C CA . MET A 1 343 ? 52.120 -24.184 40.367 1.00 53.99 489 MET A CA 1
ATOM 2679 C C . MET A 1 343 ? 53.007 -23.107 40.976 1.00 53.09 489 MET A C 1
ATOM 2680 O O . MET A 1 343 ? 54.100 -22.843 40.485 1.00 72.89 489 MET A O 1
ATOM 2685 N N . GLY A 1 344 ? 52.529 -22.476 42.040 1.00 47.10 490 GLY A N 1
ATOM 2686 C CA . GLY A 1 344 ? 53.209 -21.323 42.595 1.00 62.81 490 GLY A CA 1
ATOM 2687 C C . GLY A 1 344 ? 53.041 -20.086 41.721 1.00 53.75 490 GLY A C 1
ATOM 2688 O O . GLY A 1 344 ? 52.606 -20.173 40.570 1.00 48.93 490 GLY A O 1
ATOM 2689 N N . ASN A 1 345 ? 53.382 -18.930 42.285 1.00 50.17 491 ASN A N 1
ATOM 2690 C CA . ASN A 1 345 ? 53.357 -17.653 41.572 1.00 48.27 491 ASN A CA 1
ATOM 2691 C C . ASN A 1 345 ? 51.942 -17.194 41.194 1.00 47.97 491 ASN A C 1
ATOM 2692 O O . ASN A 1 345 ? 51.766 -16.309 40.356 1.00 39.47 491 ASN A O 1
ATOM 2697 N N . ILE A 1 346 ? 50.938 -17.790 41.825 1.00 41.23 492 ILE A N 1
ATOM 2698 C CA . ILE A 1 346 ? 49.554 -17.393 41.606 1.00 31.75 492 ILE A CA 1
ATOM 2699 C C . ILE A 1 346 ? 48.964 -17.038 42.951 1.00 31.40 492 ILE A C 1
ATOM 2700 O O . ILE A 1 346 ? 49.054 -17.814 43.904 1.00 33.14 492 ILE A O 1
ATOM 2705 N N . LYS A 1 347 ? 48.371 -15.855 43.033 1.00 32.69 493 LYS A N 1
ATOM 2706 C CA . LYS A 1 347 ? 47.729 -15.437 44.258 1.00 34.64 493 LYS A CA 1
ATOM 2707 C C . LYS A 1 347 ? 46.319 -16.006 44.313 1.00 35.98 493 LYS A C 1
ATOM 2708 O O . LYS A 1 347 ? 45.527 -15.825 43.391 1.00 32.36 493 LYS A O 1
ATOM 2714 N N . VAL A 1 348 ? 46.028 -16.721 45.398 1.00 33.10 494 VAL A N 1
ATOM 2715 C CA . VAL A 1 348 ? 44.704 -17.289 45.616 1.00 40.25 494 VAL A CA 1
ATOM 2716 C C . VAL A 1 348 ? 43.970 -16.421 46.627 1.00 29.25 494 VAL A C 1
ATOM 2717 O O . VAL A 1 348 ? 44.397 -16.310 47.775 1.00 32.34 494 VAL A O 1
ATOM 2721 N N . VAL A 1 349 ? 42.879 -15.793 46.194 1.00 29.21 495 VAL A N 1
ATOM 2722 C CA . VAL A 1 349 ? 42.149 -14.865 47.043 1.00 26.34 495 VAL A CA 1
ATOM 2723 C C . VAL A 1 349 ? 40.642 -15.101 47.022 1.00 36.17 495 VAL A C 1
ATOM 2724 O O . VAL A 1 349 ? 40.084 -15.673 46.076 1.00 29.35 495 VAL A O 1
ATOM 2728 N N . LYS A 1 350 ? 39.990 -14.661 48.095 1.00 31.92 496 LYS A N 1
ATOM 2729 C CA . LYS A 1 350 ? 38.537 -14.609 48.140 1.00 39.95 496 LYS A CA 1
ATOM 2730 C C . LYS A 1 350 ? 38.008 -13.633 47.095 1.00 30.86 496 LYS A C 1
ATOM 2731 O O . LYS A 1 350 ? 38.721 -12.730 46.647 1.00 24.61 496 LYS A O 1
ATOM 2737 N N . LEU A 1 351 ? 36.753 -13.838 46.715 1.00 25.64 497 LEU A N 1
ATOM 2738 C CA . LEU A 1 351 ? 36.039 -12.949 45.823 1.00 25.62 497 LEU A CA 1
ATOM 2739 C C . LEU A 1 351 ? 36.092 -11.503 46.317 1.00 24.79 497 LEU A C 1
ATOM 2740 O O . LEU A 1 351 ? 36.186 -10.562 45.524 1.00 26.24 497 LEU A O 1
ATOM 2745 N N . ASN A 1 352 ? 36.015 -11.346 47.634 1.00 23.05 498 ASN A N 1
ATOM 2746 C CA . ASN A 1 352 ? 36.053 -10.035 48.276 1.00 28.94 498 ASN A CA 1
ATOM 2747 C C . ASN A 1 352 ? 37.253 -9.186 47.873 1.00 25.81 498 ASN A C 1
ATOM 2748 O O . ASN A 1 352 ? 37.146 -7.963 47.836 1.00 27.61 498 ASN A O 1
ATOM 2753 N N . TRP A 1 353 ? 38.394 -9.812 47.578 1.00 23.00 499 TRP A N 1
ATOM 2754 C CA . TRP A 1 353 ? 39.550 -9.024 47.156 1.00 26.52 499 TRP A CA 1
ATOM 2755 C C . TRP A 1 353 ? 39.186 -8.236 45.902 1.00 22.17 499 TRP A C 1
ATOM 2756 O O . TRP A 1 353 ? 39.488 -7.049 45.780 1.00 23.12 499 TRP A O 1
ATOM 2767 N N . LEU A 1 354 ? 38.507 -8.911 44.983 1.00 25.13 500 LEU A N 1
ATOM 2768 C CA . LEU A 1 354 ? 38.172 -8.313 43.706 1.00 21.34 500 LEU A CA 1
ATOM 2769 C C . LEU A 1 354 ? 37.064 -7.264 43.836 1.00 25.38 500 LEU A C 1
ATOM 2770 O O . LEU A 1 354 ? 37.187 -6.148 43.329 1.00 23.14 500 LEU A O 1
ATOM 2775 N N . THR A 1 355 ? 35.974 -7.626 44.495 1.00 22.61 501 THR A N 1
ATOM 2776 C CA . THR A 1 355 ? 34.852 -6.704 44.622 1.00 21.12 501 THR A CA 1
ATOM 2777 C C . THR A 1 355 ? 35.237 -5.478 45.453 1.00 23.34 501 THR A C 1
ATOM 2778 O O . THR A 1 355 ? 34.830 -4.366 45.122 1.00 27.60 501 THR A O 1
ATOM 2782 N N . GLU A 1 356 ? 36.029 -5.654 46.506 1.00 21.37 502 GLU A N 1
ATOM 2783 C CA . GLU A 1 356 ? 36.438 -4.505 47.311 1.00 26.18 502 GLU A CA 1
ATOM 2784 C C . GLU A 1 356 ? 37.475 -3.638 46.573 1.00 27.33 502 GLU A C 1
ATOM 2785 O O . GLU A 1 356 ? 37.418 -2.415 46.655 1.00 27.86 502 GLU A O 1
ATOM 2791 N N . SER A 1 357 ? 38.394 -4.259 45.834 1.00 23.03 503 SER A N 1
ATOM 2792 C CA . SER A 1 357 ? 39.330 -3.500 44.992 1.00 21.89 503 SER A CA 1
ATOM 2793 C C . SER A 1 357 ? 38.601 -2.675 43.924 1.00 20.61 503 SER A C 1
ATOM 2794 O O . SER A 1 357 ? 38.853 -1.474 43.783 1.00 23.86 503 SER A O 1
ATOM 2797 N N . LEU A 1 358 ? 37.703 -3.320 43.183 1.00 23.63 504 LEU A N 1
ATOM 2798 C CA . LEU A 1 358 ? 36.911 -2.634 42.164 1.00 23.75 504 LEU A CA 1
ATOM 2799 C C . LEU A 1 358 ? 36.084 -1.507 42.782 1.00 28.81 504 LEU A C 1
ATOM 2800 O O . LEU A 1 358 ? 35.935 -0.438 42.191 1.00 26.45 504 LEU A O 1
ATOM 2805 N N . SER A 1 359 ? 35.548 -1.758 43.971 1.00 32.30 505 SER A N 1
ATOM 2806 C CA . SER A 1 359 ? 34.734 -0.776 44.674 1.00 27.91 505 SER A CA 1
ATOM 2807 C C . SER A 1 359 ? 35.534 0.469 45.051 1.00 32.47 505 SER A C 1
ATOM 2808 O O . SER A 1 359 ? 35.020 1.588 45.022 1.00 34.76 505 SER A O 1
ATOM 2811 N N . GLN A 1 360 ? 36.792 0.270 45.415 1.00 30.37 506 GLN A N 1
ATOM 2812 C CA . GLN A 1 360 ? 37.599 1.362 45.915 1.00 31.58 506 GLN A CA 1
ATOM 2813 C C . GLN A 1 360 ? 38.475 1.958 44.821 1.00 33.26 506 GLN A C 1
ATOM 2814 O O . G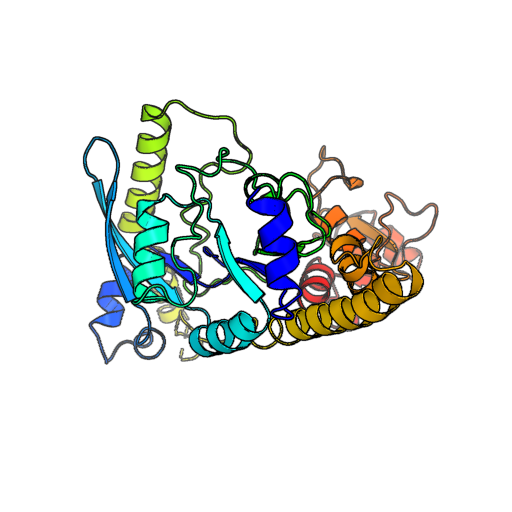LN A 1 360 ? 39.220 2.900 45.079 1.00 31.10 506 GLN A O 1
ATOM 2820 N N . TRP A 1 361 ? 38.351 1.434 43.595 1.00 26.64 507 TRP A N 1
ATOM 2821 C CA . TRP A 1 361 ? 39.197 1.867 42.481 1.00 27.05 507 TRP A CA 1
ATOM 2822 C C . TRP A 1 361 ? 40.663 1.739 42.865 1.00 31.92 507 TRP A C 1
ATOM 2823 O O . TRP A 1 361 ? 41.490 2.589 42.530 1.00 29.57 507 TRP A O 1
ATOM 2834 N N . LYS A 1 362 ? 40.980 0.676 43.586 1.00 22.21 508 LYS A N 1
ATOM 2835 C CA . LYS A 1 362 ? 42.305 0.530 44.146 1.00 33.99 508 LYS A CA 1
ATOM 2836 C C . LYS A 1 362 ? 42.566 -0.933 44.407 1.00 32.07 508 LYS A C 1
ATOM 2837 O O . LYS A 1 362 ? 41.809 -1.597 45.113 1.00 33.61 508 LYS A O 1
ATOM 2843 N N . ARG A 1 363 ? 43.645 -1.432 43.832 1.00 26.42 509 ARG A N 1
ATOM 2844 C CA . ARG A 1 363 ? 44.050 -2.799 44.077 1.00 31.39 509 ARG A CA 1
ATOM 2845 C C . ARG A 1 363 ? 44.463 -2.954 45.540 1.00 34.58 509 ARG A C 1
ATOM 2846 O O . ARG A 1 363 ? 45.391 -2.304 46.005 1.00 31.96 509 ARG A O 1
ATOM 2854 N N . LEU A 1 364 ? 43.738 -3.784 46.273 1.00 31.17 510 LEU A N 1
ATOM 2855 C CA . LEU A 1 364 ? 43.995 -3.951 47.692 1.00 33.85 510 LEU A CA 1
ATOM 2856 C C . LEU A 1 364 ? 45.004 -5.083 47.886 1.00 42.87 510 LEU A C 1
ATOM 2857 O O . LEU A 1 364 ? 45.161 -5.930 46.994 1.00 31.00 510 LEU A O 1
ATOM 2862 N N . PRO A 1 365 ? 45.700 -5.092 49.036 1.00 34.42 511 PRO A N 1
ATOM 2863 C CA . PRO A 1 365 ? 46.671 -6.151 49.330 1.00 32.57 511 PRO A CA 1
ATOM 2864 C C . PRO A 1 365 ? 46.024 -7.532 49.347 1.00 44.72 511 PRO A C 1
ATOM 2865 O O . PRO A 1 365 ? 45.068 -7.755 50.095 1.00 39.21 511 PRO A O 1
ATOM 2869 N N . GLU A 1 366 ? 46.533 -8.442 48.520 1.00 37.63 512 GLU A N 1
ATOM 2870 C CA . GLU A 1 366 ? 45.966 -9.779 48.424 1.00 34.25 512 GLU A CA 1
ATOM 2871 C C . GLU A 1 366 ? 46.150 -10.533 49.730 1.00 35.64 512 GLU A C 1
ATOM 2872 O O . GLU A 1 366 ? 45.347 -11.405 50.069 1.00 37.54 512 GLU A O 1
ATOM 2878 N N . SER A 1 367 ? 47.212 -10.197 50.454 1.00 39.54 513 SER A N 1
ATOM 2879 C CA . SER A 1 367 ? 47.532 -10.867 51.707 1.00 50.61 513 SER A CA 1
ATOM 2880 C C . SER A 1 367 ? 46.392 -10.734 52.718 1.00 67.52 513 SER A C 1
ATOM 2881 O O . SER A 1 367 ? 46.271 -11.536 53.648 1.00 47.77 513 SER A O 1
ATOM 2884 N N . ASP A 1 368 ? 45.552 -9.724 52.523 1.00 49.99 514 ASP A N 1
ATOM 2885 C CA . ASP A 1 368 ? 44.415 -9.493 53.400 1.00 45.11 514 ASP A CA 1
ATOM 2886 C C . ASP A 1 368 ? 43.167 -10.284 52.986 1.00 68.07 514 ASP A C 1
ATOM 2887 O O . ASP A 1 368 ? 42.117 -10.144 53.618 1.00 42.91 514 ASP A O 1
ATOM 2892 N N . TYR A 1 369 ? 43.277 -11.108 51.938 1.00 44.16 515 TYR A N 1
ATOM 2893 C CA . TYR A 1 369 ? 42.120 -11.835 51.409 1.00 37.93 515 TYR A CA 1
ATOM 2894 C C . TYR A 1 369 ? 42.402 -13.297 51.074 1.00 41.32 515 TYR A C 1
ATOM 2895 O O . TYR A 1 369 ? 41.770 -13.874 50.191 1.00 43.91 515 TYR A O 1
ATOM 2904 N N . LEU A 1 370 ? 43.343 -13.897 51.787 1.00 45.65 516 LEU A N 1
ATOM 2905 C CA . LEU A 1 370 ? 43.659 -15.304 51.593 1.00 58.95 516 LEU A CA 1
ATOM 2906 C C . LEU A 1 370 ? 42.497 -16.194 52.042 1.00 50.55 516 LEU A C 1
ATOM 2907 O O . LEU A 1 370 ? 41.647 -15.768 52.822 1.00 50.45 516 LEU A O 1
ATOM 2912 N N . LEU A 1 371 ? 42.472 -17.429 51.547 1.00 64.09 517 LEU A N 1
ATOM 2913 C CA . LEU A 1 371 ? 41.348 -18.342 51.776 1.00 62.65 517 LEU A CA 1
ATOM 2914 C C . LEU A 1 371 ? 41.369 -19.108 53.096 1.00 74.90 517 LEU A C 1
ATOM 2915 O O . LEU A 1 371 ? 40.429 -19.013 53.883 1.00 70.80 517 LEU A O 1
ATOM 2920 N N . TYR A 1 372 ? 42.433 -19.883 53.309 1.00 78.50 518 TYR A N 1
ATOM 2921 C CA . TYR A 1 372 ? 42.515 -20.863 54.400 1.00 92.25 518 TYR A CA 1
ATOM 2922 C C . TYR A 1 372 ? 41.470 -21.960 54.206 1.00 96.90 518 TYR A C 1
ATOM 2923 O O . TYR A 1 372 ? 40.265 -21.710 54.254 1.00 97.34 518 TYR A O 1
#

InterPro domains:
  IPR001357 BRCT domain [PF12738] (511-561)
  IPR001357 BRCT domain [PS50172] (486-579)
  IPR004274 FCP1 homology domain [PF03031] (166-331)
  IPR004274 FCP1 homology domain [PS50969] (160-341)
  IPR004274 FCP1 homology domain [SM00577] (163-322)
  IPR011947 FCP1-like phosphatase, phosphatase domain [TIGR02250] (159-318)
  IPR023214 HAD superfamily [G3DSA:3.40.50.1000] (154-311)
  IPR036412 HAD-like superfamily [SSF56784] (157-335)
  IPR036420 BRCT domain superfamily [G3DSA:3.40.50.10190] (490-580)
  IPR036420 BRCT domain superfamily [SSF52113] (490-580)
  IPR039189 CTD phosphatase Fcp1 [PTHR23081] (84-627)
  IPR040078 CTD small RNA polymerase II polypeptide A phosphatase-like [SFLDG01124] (150-488)

B-factor: mean 33.22, std 18.58, range [11.1, 110.03]

Radius of gyration: 22.45 Å; Cα contacts (8 Å, |Δi|>4): 574; chains: 1; bounding box: 60×56×59 Å